Protein AF-A0AAJ7DYR7-F1 (afdb_monomer_lite)

Sequence (195 aa):
METETNIVNQFIRPIRLTYKNPCFTQIEAEASNQINVWHKFILFNIDKEDKNIVLDNLIETCAPIFFIPVMFKMESENKATFLTICRSNTIQKLVNQKLQIKISTGKLIYYDIVLSFIACKDIELNPQQIITNVIRLCFGREPISKKSLNLENFTHNKLLGSIYCPIHISSVFDAILRFSRSVVTPNYIRDVKLP

Foldseek 3Di:
DDPDPPPPPPPQDWDKAFLVDLDCDPVNQVLQADPQFKKKKKKFQCAPNDPCQVVLQLCLLQPLDGWKWFDWDDPDNGMIMTITRDHSSSSVSCSVVSQWGQTPVRDIMHMMMTGRPDGNVVPPDDQLVLLLVLQLVQQVVDPPVVSDRHCVCVQVDCSSPRIRQDCVRPSSVVVSVVSNCVNSDDPPPPPPDDD

Organism: NCBI:txid326594

Secondary structure (DSSP, 8-state):
--------------EEEBTTB----HHHHHHHT-TTEEEEEEEES-TT--HHHHHHHHHHHHTTS----EEEEEEETTEEEEEE---HHHHHHHHHTTTEEE-TTS-EEEEEEEEEEEEGGGS---HHHHHHHHHHHHHHTS-TTT-----TTGGG-GGGTTB---TTSHHHHHHHHHHHHHHHS--TTTS----

Radius of gyration: 19.49 Å; chains: 1; bounding box: 40×56×58 Å

pLDDT: mean 88.72, std 16.61, range [32.59, 98.75]

Structure (mmCIF, N/CA/C/O backbone):
data_AF-A0AAJ7DYR7-F1
#
_entry.id   AF-A0AAJ7DYR7-F1
#
loop_
_atom_site.group_PDB
_atom_site.id
_atom_site.type_symbol
_atom_site.label_atom_id
_atom_site.label_alt_id
_atom_site.label_comp_id
_atom_site.label_asym_id
_atom_site.label_entity_id
_atom_site.label_seq_id
_atom_site.pdbx_PDB_ins_code
_atom_site.Cartn_x
_atom_site.Cartn_y
_atom_site.Cartn_z
_atom_site.occupancy
_atom_site.B_iso_or_equiv
_atom_site.auth_seq_id
_atom_site.auth_comp_id
_atom_site.auth_asym_id
_atom_site.auth_atom_id
_atom_site.pdbx_PDB_model_num
ATOM 1 N N . MET A 1 1 ? 18.765 38.921 -8.955 1.00 35.59 1 MET A N 1
ATOM 2 C CA . MET A 1 1 ? 17.379 38.864 -8.448 1.00 35.59 1 MET A CA 1
ATOM 3 C C . MET A 1 1 ? 17.067 37.392 -8.239 1.00 35.59 1 MET A C 1
ATOM 5 O O . MET A 1 1 ? 16.484 36.746 -9.097 1.00 35.59 1 MET A O 1
ATOM 9 N N . GLU A 1 2 ? 17.634 36.838 -7.171 1.00 34.12 2 GLU A N 1
ATOM 10 C CA . GLU A 1 2 ? 17.480 35.436 -6.793 1.00 34.12 2 GLU A CA 1
ATOM 11 C C . GLU A 1 2 ? 16.197 35.341 -5.976 1.00 34.12 2 GLU A C 1
ATOM 13 O O . GLU A 1 2 ? 16.091 35.918 -4.898 1.00 34.12 2 GLU A O 1
ATOM 18 N N . THR A 1 3 ? 15.177 34.700 -6.536 1.00 36.94 3 THR A N 1
ATOM 19 C CA . THR A 1 3 ? 13.965 34.371 -5.793 1.00 36.94 3 THR A CA 1
ATOM 20 C C . THR A 1 3 ? 14.312 33.304 -4.768 1.00 36.94 3 THR A C 1
ATOM 22 O O . THR A 1 3 ? 14.519 32.140 -5.113 1.00 36.94 3 THR A O 1
ATOM 25 N N . GLU A 1 4 ? 14.393 33.741 -3.516 1.00 39.03 4 GLU A N 1
ATOM 26 C CA . GLU A 1 4 ? 14.456 32.921 -2.316 1.00 39.03 4 GLU A CA 1
ATOM 27 C C . GLU A 1 4 ? 13.398 31.818 -2.379 1.00 39.03 4 GLU A C 1
ATOM 29 O O . GLU A 1 4 ? 12.188 32.056 -2.316 1.00 39.03 4 GLU A O 1
ATOM 34 N N . THR A 1 5 ? 13.866 30.578 -2.490 1.00 39.97 5 THR A N 1
ATOM 35 C CA . THR A 1 5 ? 13.029 29.405 -2.258 1.00 39.97 5 THR A CA 1
ATOM 36 C C . THR A 1 5 ? 12.778 29.350 -0.754 1.00 39.97 5 THR A C 1
ATOM 38 O O . THR A 1 5 ? 13.538 28.736 -0.009 1.00 39.97 5 THR A O 1
ATOM 41 N N . ASN A 1 6 ? 11.735 30.040 -0.293 1.00 37.56 6 ASN A N 1
ATOM 42 C CA . ASN A 1 6 ? 11.184 29.874 1.048 1.00 37.56 6 ASN A CA 1
ATOM 43 C C . ASN A 1 6 ? 10.644 28.441 1.169 1.00 37.56 6 ASN A C 1
ATOM 45 O O . ASN A 1 6 ? 9.451 28.180 1.006 1.00 37.56 6 ASN A O 1
ATOM 49 N N . ILE A 1 7 ? 11.537 27.486 1.435 1.00 45.22 7 ILE A N 1
ATOM 50 C CA . ILE A 1 7 ? 11.169 26.163 1.923 1.00 45.22 7 ILE A CA 1
ATOM 51 C C . ILE A 1 7 ? 10.748 26.386 3.370 1.00 45.22 7 ILE A C 1
ATOM 53 O O . ILE A 1 7 ? 11.528 26.234 4.309 1.00 45.22 7 ILE A O 1
ATOM 57 N N . VAL A 1 8 ? 9.496 26.802 3.549 1.00 42.22 8 VAL A N 1
ATOM 58 C CA . VAL A 1 8 ? 8.827 26.664 4.834 1.00 42.22 8 VAL A CA 1
ATOM 59 C C . VAL A 1 8 ? 8.949 25.184 5.172 1.00 42.22 8 VAL A C 1
ATOM 61 O O . VAL A 1 8 ? 8.398 24.339 4.466 1.00 42.22 8 VAL A O 1
ATOM 64 N N . ASN A 1 9 ? 9.725 24.859 6.208 1.00 45.84 9 ASN A N 1
ATOM 65 C CA . ASN A 1 9 ? 9.688 23.551 6.847 1.00 45.84 9 ASN A CA 1
ATOM 66 C C . ASN A 1 9 ? 8.248 23.356 7.322 1.00 45.84 9 ASN A C 1
ATOM 68 O O . ASN A 1 9 ? 7.879 23.775 8.418 1.00 45.84 9 ASN A O 1
ATOM 72 N N . GLN A 1 10 ? 7.400 22.815 6.451 1.00 58.50 10 GLN A N 1
ATOM 73 C CA . GLN A 1 10 ? 6.009 22.579 6.761 1.00 58.50 10 GLN A CA 1
ATOM 74 C C . GLN A 1 10 ? 6.012 21.488 7.823 1.00 58.50 10 GLN A C 1
ATOM 76 O O . GLN A 1 10 ? 6.319 20.328 7.548 1.00 58.50 10 GLN A O 1
ATOM 81 N N . PHE A 1 11 ? 5.785 21.898 9.071 1.00 69.38 11 PHE A N 1
ATOM 82 C CA . PHE A 1 11 ? 5.718 20.982 10.194 1.00 69.38 11 PHE A CA 1
ATOM 83 C C . PHE A 1 11 ? 4.656 19.938 9.880 1.00 69.38 11 PHE A C 1
ATOM 85 O O . PHE A 1 11 ? 3.478 20.260 9.711 1.00 69.38 11 PHE A O 1
ATOM 92 N N . ILE A 1 12 ? 5.093 18.687 9.782 1.00 83.75 12 ILE A N 1
ATOM 93 C CA . ILE A 1 12 ? 4.201 17.555 9.617 1.00 83.75 12 ILE A CA 1
ATOM 94 C C . ILE A 1 12 ? 3.284 17.517 10.840 1.00 83.75 12 ILE A C 1
ATOM 96 O O . ILE A 1 12 ? 3.752 17.505 11.978 1.00 83.75 12 ILE A O 1
ATOM 100 N N . ARG A 1 13 ? 1.972 17.519 10.600 1.00 90.31 13 ARG A N 1
ATOM 101 C CA . ARG A 1 13 ? 0.944 17.365 11.633 1.00 90.31 13 ARG A CA 1
ATOM 102 C C . ARG A 1 13 ? 0.218 16.046 11.388 1.00 90.31 13 ARG A C 1
ATOM 104 O O . ARG A 1 13 ? -0.701 16.020 10.568 1.00 90.31 13 ARG A O 1
ATOM 111 N N . PRO A 1 14 ? 0.651 14.948 12.032 1.00 95.19 14 PRO A N 1
ATOM 112 C CA . PRO A 1 14 ? 0.028 13.655 11.821 1.00 95.19 14 PRO A CA 1
ATOM 113 C C . PRO A 1 14 ? -1.427 13.661 12.291 1.00 95.19 14 PRO A C 1
ATOM 115 O O . PRO A 1 14 ? -1.727 14.139 13.386 1.00 95.19 14 PRO A O 1
ATOM 118 N N . ILE A 1 15 ? -2.322 13.097 11.484 1.00 96.75 15 ILE A N 1
ATOM 119 C CA . ILE A 1 15 ? -3.753 12.972 11.798 1.00 96.75 15 ILE A CA 1
ATOM 120 C C . ILE A 1 15 ? -4.139 11.504 11.704 1.00 96.75 15 ILE A C 1
ATOM 122 O O . ILE A 1 15 ? -3.793 10.827 10.738 1.00 96.75 15 ILE A O 1
ATOM 126 N N . ARG A 1 16 ? -4.842 10.989 12.715 1.00 97.56 16 ARG A N 1
ATOM 127 C CA . ARG A 1 16 ? -5.230 9.579 12.771 1.00 97.56 16 ARG A CA 1
ATOM 128 C C . ARG A 1 16 ? -6.691 9.398 12.383 1.00 97.56 16 ARG A C 1
ATOM 130 O O . ARG A 1 16 ? -7.583 9.787 13.128 1.00 97.56 16 ARG A O 1
ATOM 137 N N . LEU A 1 17 ? -6.906 8.710 11.272 1.00 97.50 17 LEU A N 1
ATOM 138 C CA . LEU A 1 17 ? -8.171 8.083 10.910 1.00 97.50 17 LEU A CA 1
ATOM 139 C C . LEU A 1 17 ? -8.324 6.766 11.665 1.00 97.50 17 LEU A C 1
ATOM 141 O O . LEU A 1 17 ? -7.376 5.978 11.715 1.00 97.50 17 LEU A O 1
ATOM 145 N N . THR A 1 18 ? -9.512 6.511 12.217 1.00 97.69 18 THR A N 1
ATOM 146 C CA . THR A 1 18 ? -9.784 5.271 12.948 1.00 97.69 18 THR A CA 1
ATOM 147 C C . THR A 1 18 ? -10.979 4.496 12.421 1.00 97.69 18 THR A C 1
ATOM 149 O O . THR A 1 18 ? -12.015 5.083 12.111 1.00 97.69 18 THR A O 1
ATOM 152 N N . TYR A 1 19 ? -10.862 3.165 12.384 1.00 97.62 19 TYR A N 1
ATOM 153 C CA . TYR A 1 19 ? -11.957 2.282 11.967 1.00 97.62 19 TYR A CA 1
ATOM 154 C C . TYR A 1 19 ? -13.192 2.374 12.875 1.00 97.62 19 TYR A C 1
ATOM 156 O O . TYR A 1 19 ? -14.297 2.055 12.446 1.00 97.62 19 TYR A O 1
ATOM 164 N N . LYS A 1 20 ? -13.027 2.810 14.132 1.00 96.62 20 LYS A N 1
ATOM 165 C CA . LYS A 1 20 ? -14.143 2.945 15.084 1.00 96.62 20 LYS A CA 1
ATOM 166 C C . LYS A 1 20 ? -15.104 4.069 14.706 1.00 96.62 20 LYS A C 1
ATOM 168 O O . LYS A 1 20 ? -16.289 3.981 15.006 1.00 96.62 20 LYS A O 1
ATOM 173 N N . ASN A 1 21 ? -14.584 5.120 14.079 1.00 94.62 21 ASN A N 1
ATOM 174 C CA . ASN A 1 21 ? -15.363 6.245 13.582 1.00 94.62 21 ASN A CA 1
ATOM 175 C C . ASN A 1 21 ? -14.740 6.753 12.271 1.00 94.62 21 ASN A C 1
ATOM 177 O O . ASN A 1 21 ? -14.003 7.744 12.291 1.00 94.62 21 ASN A O 1
ATOM 181 N N . PRO A 1 22 ? -14.970 6.053 11.144 1.00 93.19 22 PRO A N 1
ATOM 182 C CA . PRO A 1 22 ? -14.403 6.430 9.858 1.00 93.19 22 PRO A CA 1
ATOM 183 C C . PRO A 1 22 ? -15.041 7.740 9.381 1.00 93.19 22 PRO A C 1
ATOM 185 O O . PRO A 1 22 ? -16.144 7.749 8.843 1.00 93.19 22 PRO A O 1
ATOM 188 N N . CYS A 1 23 ? -14.347 8.853 9.597 1.00 93.06 23 CYS A N 1
ATOM 189 C CA . CYS A 1 23 ? -14.765 10.179 9.159 1.00 93.06 23 CYS A CA 1
ATOM 190 C C . CYS A 1 23 ? -13.643 10.802 8.332 1.00 93.06 23 CYS A C 1
ATOM 192 O O . CYS A 1 23 ? -12.487 10.755 8.740 1.00 93.06 23 CYS A O 1
ATOM 194 N N . PHE A 1 24 ? -13.976 11.360 7.171 1.00 96.06 24 PHE A N 1
ATOM 195 C CA . PHE A 1 24 ? -13.010 12.009 6.291 1.00 96.06 24 PHE A CA 1
ATOM 196 C C . PHE A 1 24 ? -13.509 13.406 5.954 1.00 96.06 24 PHE A C 1
ATOM 198 O O . PHE A 1 24 ? -14.348 13.587 5.070 1.00 96.06 24 PHE A O 1
ATOM 205 N N . THR A 1 25 ? -13.041 14.379 6.728 1.00 96.19 25 THR A N 1
ATOM 206 C CA . THR A 1 25 ? -13.372 15.791 6.553 1.00 96.19 25 THR A CA 1
ATOM 207 C C . THR A 1 25 ? -12.285 16.491 5.739 1.00 96.19 25 THR A C 1
ATOM 209 O O . THR A 1 25 ? -11.320 15.877 5.276 1.00 96.19 25 THR A O 1
ATOM 212 N N . GLN A 1 26 ? -12.416 17.808 5.591 1.00 96.12 26 GLN A N 1
ATOM 213 C CA . GLN A 1 26 ? -11.403 18.645 4.956 1.00 96.12 26 GLN A CA 1
ATOM 214 C C . GLN A 1 26 ? -10.022 18.515 5.630 1.00 96.12 26 GLN A C 1
ATOM 216 O O . GLN A 1 26 ? -9.008 18.506 4.938 1.00 96.12 26 GLN A O 1
ATOM 221 N N . ILE A 1 27 ? -9.972 18.339 6.956 1.00 95.19 27 ILE A N 1
ATOM 222 C CA . ILE A 1 27 ? -8.715 18.219 7.713 1.00 95.19 27 ILE A CA 1
ATOM 223 C C . ILE A 1 27 ? -7.956 16.943 7.310 1.00 95.19 27 ILE A C 1
ATOM 225 O O . ILE A 1 27 ? -6.756 16.977 7.026 1.00 95.19 27 ILE A O 1
ATOM 229 N N . GLU A 1 28 ? -8.651 15.808 7.226 1.00 96.06 28 GLU A N 1
ATOM 230 C CA . GLU A 1 28 ? -8.055 14.546 6.781 1.00 96.06 28 GLU A CA 1
ATOM 231 C C . GLU A 1 28 ? -7.715 14.573 5.282 1.00 96.06 28 GLU A C 1
ATOM 233 O O . GLU A 1 28 ? -6.695 14.013 4.860 1.00 96.06 28 GLU A O 1
ATOM 238 N N . ALA A 1 29 ? -8.519 15.260 4.467 1.00 96.19 29 ALA A N 1
ATOM 239 C CA . ALA A 1 29 ? -8.228 15.465 3.050 1.00 96.19 29 ALA A CA 1
ATOM 240 C C . ALA A 1 29 ? -6.930 16.266 2.841 1.00 96.19 29 ALA A C 1
ATOM 242 O O . ALA A 1 29 ? -6.092 15.885 2.022 1.00 96.19 29 ALA A O 1
ATOM 243 N N . GLU A 1 30 ? -6.711 17.327 3.616 1.00 95.75 30 GLU A N 1
ATOM 244 C CA . GLU A 1 30 ? -5.480 18.124 3.575 1.00 95.75 30 GLU A CA 1
ATOM 245 C C . GLU A 1 30 ? -4.261 17.328 4.044 1.00 95.75 30 GLU A C 1
ATOM 247 O O . GLU A 1 30 ? -3.207 17.373 3.401 1.00 95.75 30 GLU A O 1
ATOM 252 N N . ALA A 1 31 ? -4.404 16.546 5.117 1.00 95.81 31 ALA A N 1
ATOM 253 C CA . ALA A 1 31 ? -3.335 15.682 5.609 1.00 95.81 31 ALA A CA 1
ATOM 254 C C . ALA A 1 31 ? -2.970 14.584 4.598 1.00 95.81 31 ALA A C 1
ATOM 256 O O . ALA A 1 31 ? -1.799 14.370 4.304 1.00 95.81 31 ALA A O 1
ATOM 257 N N . SER A 1 32 ? -3.958 13.916 4.004 1.00 96.12 32 SER A N 1
ATOM 258 C CA . SER A 1 32 ? -3.722 12.867 2.999 1.00 96.12 32 SER A CA 1
ATOM 259 C C . SER A 1 32 ? -3.168 13.385 1.665 1.00 96.12 32 SER A C 1
ATOM 261 O O . SER A 1 32 ? -2.663 12.602 0.865 1.00 96.12 32 SER A O 1
ATOM 263 N N . ASN A 1 33 ? -3.255 14.689 1.391 1.00 95.75 33 ASN A N 1
ATOM 264 C CA . ASN A 1 33 ? -2.712 15.290 0.172 1.00 95.75 33 ASN A CA 1
ATOM 265 C C . ASN A 1 33 ? -1.305 15.869 0.332 1.00 95.75 33 ASN A C 1
ATOM 267 O O . ASN A 1 33 ? -0.726 16.280 -0.681 1.00 95.75 33 ASN A O 1
ATOM 271 N N . GLN A 1 34 ? -0.749 15.867 1.549 1.00 94.31 34 GLN A N 1
ATOM 272 C CA . GLN A 1 34 ? 0.633 16.271 1.789 1.00 94.31 34 GLN A CA 1
ATOM 273 C C . GLN A 1 34 ? 1.582 15.500 0.863 1.00 94.31 34 GLN A C 1
ATOM 275 O O . GLN A 1 34 ? 1.459 14.292 0.654 1.00 94.31 34 GLN A O 1
ATOM 280 N N . ILE A 1 35 ? 2.517 16.226 0.256 1.00 92.31 35 ILE A N 1
ATOM 281 C CA . ILE A 1 35 ? 3.493 15.652 -0.670 1.00 92.31 35 ILE A CA 1
ATOM 282 C C . ILE A 1 35 ? 4.695 15.125 0.103 1.00 92.31 35 ILE A C 1
ATOM 284 O O . ILE A 1 35 ? 5.046 15.665 1.147 1.00 92.31 35 ILE A O 1
ATOM 288 N N . ASN A 1 36 ? 5.371 14.110 -0.438 1.00 92.62 36 ASN A N 1
ATOM 289 C CA . ASN A 1 36 ? 6.614 13.583 0.131 1.00 92.62 36 ASN A CA 1
ATOM 290 C C . ASN A 1 36 ? 6.483 13.178 1.609 1.00 92.62 36 ASN A C 1
ATOM 292 O O . ASN A 1 36 ? 7.416 13.359 2.392 1.00 92.62 36 ASN A O 1
ATOM 296 N N . VAL A 1 37 ? 5.343 12.601 1.988 1.00 95.94 37 VAL A N 1
ATOM 297 C CA . VAL A 1 37 ? 5.120 12.013 3.311 1.00 95.94 37 VAL A CA 1
ATOM 298 C C . VAL A 1 37 ? 4.688 10.561 3.185 1.00 95.94 37 VAL A C 1
ATOM 300 O O . VAL A 1 37 ? 4.017 10.166 2.231 1.00 95.94 37 VAL A O 1
ATOM 303 N N . TRP A 1 38 ? 5.047 9.779 4.190 1.00 97.75 38 TRP A N 1
ATOM 304 C CA . TRP A 1 38 ? 4.520 8.444 4.397 1.00 97.75 38 TRP A CA 1
ATOM 305 C C . TRP A 1 38 ? 3.246 8.514 5.231 1.00 97.75 38 TRP A C 1
ATOM 307 O O . TRP A 1 38 ? 3.144 9.274 6.199 1.00 97.75 38 TRP A O 1
ATOM 317 N N . HIS A 1 39 ? 2.279 7.674 4.893 1.00 98.25 39 HIS A N 1
ATOM 318 C CA . HIS A 1 39 ? 1.149 7.359 5.755 1.00 98.25 39 HIS A CA 1
ATOM 319 C C . HIS A 1 39 ? 1.409 6.020 6.429 1.00 98.25 39 HIS A C 1
ATOM 321 O O . HIS A 1 39 ? 1.877 5.076 5.787 1.00 98.25 39 HIS A O 1
ATOM 327 N N . LYS A 1 40 ? 1.111 5.937 7.726 1.00 98.69 40 LYS A N 1
ATOM 328 C CA . LYS A 1 40 ? 1.272 4.706 8.497 1.00 98.69 40 LYS A CA 1
ATOM 329 C C . LYS A 1 40 ? -0.066 4.021 8.668 1.00 98.69 40 LYS A C 1
ATOM 331 O O . LYS A 1 40 ? -0.988 4.591 9.241 1.00 98.69 40 LYS A O 1
ATOM 336 N N . PHE A 1 41 ? -0.139 2.778 8.232 1.00 98.75 41 PHE A N 1
ATOM 337 C CA . PHE A 1 41 ? -1.292 1.922 8.441 1.00 98.75 41 PHE A CA 1
ATOM 338 C C . PHE A 1 41 ? -1.047 1.059 9.672 1.00 98.75 41 PHE A C 1
ATOM 340 O O . PHE A 1 41 ? 0.055 0.542 9.870 1.00 98.75 41 PHE A O 1
ATOM 347 N N . ILE A 1 42 ? -2.066 0.933 10.515 1.00 98.75 42 ILE A N 1
ATOM 348 C CA . ILE A 1 42 ? -2.036 0.122 11.731 1.00 98.75 42 ILE A CA 1
ATOM 349 C C . ILE A 1 42 ? -3.153 -0.901 11.606 1.00 98.75 42 ILE A C 1
ATOM 351 O O . ILE A 1 42 ? -4.322 -0.543 11.703 1.00 98.75 42 ILE A O 1
ATOM 355 N N . LEU A 1 43 ? -2.782 -2.153 11.374 1.00 98.50 43 LEU A N 1
ATOM 356 C CA . LEU A 1 43 ? -3.703 -3.268 11.199 1.00 98.50 43 LEU A CA 1
ATOM 357 C C . LEU A 1 43 ? -4.026 -3.902 12.552 1.00 98.50 43 LEU A C 1
ATOM 359 O O . LEU A 1 43 ? -3.135 -4.056 13.390 1.00 98.50 43 LEU A O 1
ATOM 363 N N . PHE A 1 44 ? -5.278 -4.306 12.734 1.00 98.12 44 PHE A N 1
ATOM 364 C CA . PHE A 1 44 ? -5.788 -4.988 13.921 1.00 98.12 44 PHE A CA 1
ATOM 365 C C . PHE A 1 44 ? -6.510 -6.277 13.530 1.00 98.12 44 PHE A C 1
ATOM 367 O O . PHE A 1 44 ? -7.057 -6.369 12.431 1.00 98.12 44 PHE A O 1
ATOM 374 N N . ASN A 1 45 ? -6.581 -7.228 14.465 1.00 95.88 45 ASN A N 1
ATOM 375 C CA . ASN A 1 45 ? -7.232 -8.529 14.264 1.00 95.88 45 ASN A CA 1
ATOM 376 C C . ASN A 1 45 ? -6.569 -9.355 13.146 1.00 95.88 45 ASN A C 1
ATOM 378 O O . ASN A 1 45 ? -7.240 -9.928 12.295 1.00 95.88 45 ASN A O 1
ATOM 382 N N . ILE A 1 46 ? -5.236 -9.363 13.121 1.00 94.75 46 ILE A N 1
ATOM 383 C CA . ILE A 1 46 ? -4.431 -10.079 12.116 1.00 94.75 46 ILE A CA 1
ATOM 384 C C . ILE A 1 46 ? -3.768 -11.350 12.665 1.00 94.75 46 ILE A C 1
ATOM 386 O O . ILE A 1 46 ? -2.840 -11.883 12.062 1.00 94.75 46 ILE A O 1
ATOM 390 N N . ASP A 1 47 ? -4.192 -11.801 13.843 1.00 90.94 47 ASP A N 1
ATOM 391 C CA . ASP A 1 47 ? -3.663 -12.993 14.496 1.00 90.94 47 ASP A CA 1
ATOM 392 C C . ASP A 1 47 ? -3.699 -14.195 13.551 1.00 90.94 47 ASP A C 1
ATOM 394 O O . ASP A 1 47 ? -4.744 -14.526 12.996 1.00 90.94 47 ASP A O 1
ATOM 398 N N . LYS A 1 48 ? -2.528 -14.822 13.375 1.00 86.31 48 LYS A N 1
ATOM 399 C CA . LYS A 1 48 ? -2.301 -16.008 12.530 1.00 86.31 48 LYS A CA 1
ATOM 400 C C . LYS A 1 48 ? -2.611 -15.819 11.039 1.00 86.31 48 LYS A C 1
ATOM 402 O O . LYS A 1 48 ? -2.595 -16.803 10.305 1.00 86.31 48 LYS A O 1
ATOM 407 N N . GLU A 1 49 ? -2.853 -14.592 10.586 1.00 92.19 49 GLU A N 1
ATOM 408 C CA . GLU A 1 49 ? -3.126 -14.325 9.177 1.00 92.19 49 GLU A CA 1
ATOM 409 C C . GLU A 1 49 ? -1.837 -14.229 8.361 1.00 92.19 49 GLU A C 1
ATOM 411 O O . GLU A 1 49 ? -0.837 -13.647 8.792 1.00 92.19 49 GLU A O 1
ATOM 416 N N . ASP A 1 50 ? -1.873 -14.775 7.146 1.00 93.38 50 ASP A N 1
ATOM 417 C CA . ASP A 1 50 ? -0.770 -14.637 6.202 1.00 93.38 50 ASP A CA 1
ATOM 418 C C . ASP A 1 50 ? -0.681 -13.184 5.715 1.00 93.38 50 ASP A C 1
ATOM 420 O O . ASP A 1 50 ? -1.635 -12.629 5.161 1.00 93.38 50 ASP A O 1
ATOM 424 N N . LYS A 1 51 ? 0.495 -12.570 5.890 1.00 94.88 51 LYS A N 1
ATOM 425 C CA . LYS A 1 51 ? 0.793 -11.199 5.452 1.00 94.88 51 LYS A CA 1
ATOM 426 C C . LYS A 1 51 ? 0.353 -10.940 4.009 1.00 94.88 51 LYS A C 1
ATOM 428 O O . LYS A 1 51 ? -0.188 -9.872 3.731 1.00 94.88 51 LYS A O 1
ATOM 433 N N . ASN A 1 52 ? 0.621 -11.872 3.101 1.00 96.00 52 ASN A N 1
ATOM 434 C CA . ASN A 1 52 ? 0.331 -11.717 1.683 1.00 96.00 52 ASN A CA 1
ATOM 435 C C . ASN A 1 52 ? -1.177 -11.647 1.454 1.00 96.00 52 ASN A C 1
ATOM 437 O O . ASN A 1 52 ? -1.632 -10.726 0.794 1.00 96.00 52 ASN A O 1
ATOM 441 N N . ILE A 1 53 ? -1.962 -12.515 2.102 1.00 95.81 53 ILE A N 1
ATOM 442 C CA . ILE A 1 53 ? -3.431 -12.472 2.015 1.00 95.81 53 ILE A CA 1
ATOM 443 C C . ILE A 1 53 ? -3.954 -11.105 2.471 1.00 95.81 53 ILE A C 1
ATOM 445 O O . ILE A 1 53 ? -4.792 -10.501 1.799 1.00 95.81 53 ILE A O 1
ATOM 449 N N . VAL A 1 54 ? -3.451 -10.596 3.597 1.00 96.69 54 VAL A N 1
ATOM 450 C CA . VAL A 1 54 ? -3.885 -9.306 4.152 1.00 96.69 54 VAL A CA 1
ATOM 451 C C . VAL A 1 54 ? -3.526 -8.144 3.225 1.00 96.69 54 VAL A C 1
ATOM 453 O O . VAL A 1 54 ? -4.375 -7.298 2.935 1.00 96.69 54 VAL A O 1
ATOM 456 N N . LEU A 1 55 ? -2.275 -8.086 2.766 1.00 97.56 55 LEU A N 1
ATOM 457 C CA . LEU A 1 55 ? -1.803 -6.999 1.912 1.00 97.56 55 LEU A CA 1
ATOM 458 C C . LEU A 1 55 ? -2.418 -7.057 0.513 1.00 97.56 55 LEU A C 1
ATOM 460 O O . LEU A 1 55 ? -2.747 -6.002 -0.025 1.00 97.56 55 LEU A O 1
ATOM 464 N N . ASP A 1 56 ? -2.636 -8.250 -0.036 1.00 97.12 56 ASP A N 1
ATOM 465 C CA . ASP A 1 56 ? -3.279 -8.428 -1.334 1.00 97.12 56 ASP A CA 1
ATOM 466 C C . ASP A 1 56 ? -4.695 -7.856 -1.327 1.00 97.12 56 ASP A C 1
ATOM 468 O O . ASP A 1 56 ? -5.013 -6.980 -2.132 1.00 97.12 56 ASP A O 1
ATOM 472 N N . ASN A 1 57 ? -5.508 -8.253 -0.341 1.00 96.56 57 ASN A N 1
ATOM 473 C CA . ASN A 1 57 ? -6.872 -7.743 -0.185 1.00 96.56 57 ASN A CA 1
ATOM 474 C C . ASN A 1 57 ? -6.894 -6.213 -0.030 1.00 96.56 57 ASN A C 1
ATOM 476 O O . ASN A 1 57 ? -7.781 -5.541 -0.555 1.00 96.56 57 ASN A O 1
ATOM 480 N N . LEU A 1 58 ? -5.909 -5.635 0.663 1.00 96.94 58 LEU A N 1
ATOM 481 C CA . LEU A 1 58 ? -5.825 -4.186 0.819 1.00 96.94 58 LEU A CA 1
ATOM 482 C C . LEU A 1 58 ? -5.460 -3.473 -0.494 1.00 96.94 58 LEU A C 1
ATOM 484 O O . LEU A 1 58 ? -6.038 -2.429 -0.804 1.00 96.94 58 LEU A O 1
ATOM 488 N N . ILE A 1 59 ? -4.525 -4.024 -1.274 1.00 97.12 59 ILE A N 1
ATOM 489 C CA . ILE A 1 59 ? -4.151 -3.479 -2.588 1.00 97.12 59 ILE A CA 1
ATOM 490 C C . ILE A 1 59 ? -5.337 -3.574 -3.555 1.00 97.12 59 ILE A C 1
ATOM 492 O O . ILE A 1 59 ? -5.633 -2.604 -4.259 1.00 97.12 59 ILE A O 1
ATOM 496 N N . GLU A 1 60 ? -6.044 -4.703 -3.574 1.00 95.81 60 GLU A N 1
ATOM 497 C CA . GLU A 1 60 ? -7.235 -4.902 -4.407 1.00 95.81 60 GLU A CA 1
ATOM 498 C C . GLU A 1 60 ? -8.355 -3.928 -4.038 1.00 95.81 60 GLU A C 1
ATOM 500 O O . GLU A 1 60 ? -8.958 -3.303 -4.916 1.00 95.81 60 GLU A O 1
ATOM 505 N N . THR A 1 61 ? -8.562 -3.687 -2.743 1.00 95.25 61 THR A N 1
ATOM 506 C CA . THR A 1 61 ? -9.467 -2.643 -2.256 1.00 95.25 61 THR A CA 1
ATOM 507 C C . THR A 1 61 ? -9.119 -1.261 -2.819 1.00 95.25 61 THR A C 1
ATOM 509 O O . THR A 1 61 ? -10.022 -0.470 -3.102 1.00 95.25 61 THR A O 1
ATOM 512 N N . CYS A 1 62 ? -7.842 -0.955 -3.049 1.00 95.50 62 CYS A N 1
ATOM 513 C CA . CYS A 1 62 ? -7.404 0.319 -3.624 1.00 95.50 62 CYS A CA 1
ATOM 514 C C . CYS A 1 62 ? -7.547 0.395 -5.158 1.00 95.50 62 CYS A C 1
ATOM 516 O O . CYS A 1 62 ? -7.542 1.500 -5.705 1.00 95.50 62 CYS A O 1
ATOM 518 N N . ALA A 1 63 ? -7.744 -0.724 -5.864 1.00 92.06 63 ALA A N 1
ATOM 519 C CA . ALA A 1 63 ? -7.783 -0.761 -7.330 1.00 92.06 63 ALA A CA 1
ATOM 520 C C . ALA A 1 63 ? -8.846 0.191 -7.933 1.00 92.06 63 ALA A C 1
ATOM 522 O O . ALA A 1 63 ? -9.936 0.329 -7.384 1.00 92.06 63 ALA A O 1
ATOM 523 N N . PRO A 1 64 ? -8.585 0.876 -9.057 1.00 91.50 64 PRO A N 1
ATOM 524 C CA . PRO A 1 64 ? -7.417 0.749 -9.927 1.00 91.50 64 PRO A CA 1
ATOM 525 C C . PRO A 1 64 ? -6.205 1.579 -9.466 1.00 91.50 64 PRO A C 1
ATOM 527 O O . PRO A 1 64 ? -5.225 1.684 -10.200 1.00 91.50 64 PRO A O 1
ATOM 530 N N . ILE A 1 65 ? -6.249 2.200 -8.282 1.00 92.25 65 ILE A N 1
ATOM 531 C CA . ILE A 1 65 ? -5.157 3.048 -7.799 1.00 92.25 65 ILE A CA 1
ATOM 532 C C . ILE A 1 65 ? -3.972 2.166 -7.402 1.00 92.25 65 ILE A C 1
ATOM 534 O O . ILE A 1 65 ? -4.123 1.177 -6.685 1.00 92.25 65 ILE A O 1
ATOM 538 N N . PHE A 1 66 ? -2.780 2.542 -7.864 1.00 91.00 66 PHE A N 1
ATOM 539 C CA . PHE A 1 66 ? -1.544 1.883 -7.469 1.00 91.00 66 PHE A CA 1
ATOM 540 C C . PHE A 1 66 ? -1.259 2.140 -5.986 1.00 91.00 66 PHE A C 1
ATOM 542 O O . PHE A 1 66 ? -1.117 3.286 -5.560 1.00 91.00 66 PHE A O 1
ATOM 549 N N . PHE A 1 67 ? -1.172 1.064 -5.210 1.00 96.00 67 PHE A N 1
ATOM 550 C CA . PHE A 1 67 ? -0.945 1.090 -3.772 1.00 96.00 67 PHE A CA 1
ATOM 551 C C . PHE A 1 67 ? 0.143 0.076 -3.433 1.00 96.00 67 PHE A C 1
ATOM 553 O O . PHE A 1 67 ? -0.001 -1.101 -3.752 1.00 96.00 67 PHE A O 1
ATOM 560 N N . ILE A 1 68 ? 1.233 0.527 -2.809 1.00 96.62 68 ILE A N 1
ATOM 561 C CA . ILE A 1 68 ? 2.380 -0.327 -2.483 1.00 96.62 68 ILE A CA 1
ATOM 562 C C . ILE A 1 68 ? 2.721 -0.207 -1.000 1.00 96.62 68 ILE A C 1
ATOM 564 O O . ILE A 1 68 ? 3.266 0.814 -0.574 1.00 96.62 68 ILE A O 1
ATOM 568 N N . PRO A 1 69 ? 2.434 -1.252 -0.211 1.00 98.19 69 PRO A N 1
ATOM 569 C CA . PRO A 1 69 ? 2.919 -1.362 1.152 1.00 98.19 69 PRO A CA 1
ATOM 570 C C . PRO A 1 69 ? 4.442 -1.502 1.191 1.00 98.19 69 PRO A C 1
ATOM 572 O O . PRO A 1 69 ? 5.040 -2.247 0.410 1.00 98.19 69 PRO A O 1
ATOM 575 N N . VAL A 1 70 ? 5.069 -0.844 2.159 1.00 98.50 70 VAL A N 1
ATOM 576 C CA . VAL A 1 70 ? 6.485 -1.023 2.487 1.00 98.50 70 VAL A CA 1
ATOM 577 C C . VAL A 1 70 ? 6.670 -1.182 3.989 1.00 98.50 70 VAL A C 1
ATOM 579 O O . VAL A 1 70 ? 5.827 -0.749 4.777 1.00 98.50 70 VAL A O 1
ATOM 582 N N . MET A 1 71 ? 7.796 -1.770 4.397 1.00 97.88 71 MET A N 1
ATOM 583 C CA . MET A 1 71 ? 8.175 -1.892 5.814 1.00 97.88 71 MET A CA 1
ATOM 584 C C . MET A 1 71 ? 7.087 -2.549 6.678 1.00 97.88 71 MET A C 1
ATOM 586 O O . MET A 1 71 ? 6.830 -2.120 7.801 1.00 97.88 71 MET A O 1
ATOM 590 N N . PHE A 1 72 ? 6.436 -3.592 6.152 1.00 98.25 72 PHE A N 1
ATOM 591 C CA . PHE A 1 72 ? 5.479 -4.367 6.936 1.00 98.25 72 PHE A CA 1
ATOM 592 C C . PHE A 1 72 ? 6.165 -4.998 8.149 1.00 98.25 72 PHE A C 1
ATOM 594 O O . PHE A 1 72 ? 7.187 -5.675 8.010 1.00 98.25 72 PHE A O 1
ATOM 601 N N . LYS A 1 73 ? 5.570 -4.818 9.327 1.00 97.44 73 LYS A N 1
ATOM 602 C CA . LYS A 1 73 ? 6.097 -5.318 10.592 1.00 97.44 73 LYS A CA 1
ATOM 603 C C . LYS A 1 73 ? 4.965 -5.745 11.521 1.00 97.44 73 LYS A C 1
ATOM 605 O O . LYS A 1 73 ? 4.056 -4.963 11.792 1.00 97.44 73 LYS A O 1
ATOM 610 N N . MET A 1 74 ? 5.064 -6.954 12.069 1.00 97.19 74 MET A N 1
ATOM 611 C CA . MET A 1 74 ? 4.249 -7.374 13.212 1.00 97.19 74 MET A CA 1
ATOM 612 C C . MET A 1 74 ? 4.724 -6.628 14.467 1.00 97.19 74 MET A C 1
ATOM 614 O O . MET A 1 74 ? 5.905 -6.683 14.806 1.00 97.19 74 MET A O 1
ATOM 618 N N . GLU A 1 75 ? 3.823 -5.919 15.144 1.00 95.88 75 GLU A N 1
ATOM 619 C CA . GLU A 1 75 ? 4.113 -5.243 16.421 1.00 95.88 75 GLU A CA 1
ATOM 620 C C . GLU A 1 75 ? 3.691 -6.103 17.620 1.00 95.88 75 GLU A C 1
ATOM 622 O O . GLU A 1 75 ? 4.306 -6.036 18.680 1.00 95.88 75 GLU A O 1
ATOM 627 N N . SER A 1 76 ? 2.634 -6.900 17.454 1.00 95.19 76 SER A N 1
ATOM 628 C CA . SER A 1 76 ? 2.161 -7.927 18.390 1.00 95.19 76 SER A CA 1
ATOM 629 C C . SER A 1 76 ? 1.390 -8.995 17.613 1.00 95.19 76 SER A C 1
ATOM 631 O O . SER A 1 76 ? 1.140 -8.825 16.422 1.00 95.19 76 SER A O 1
ATOM 633 N N . GLU A 1 77 ? 0.974 -10.082 18.267 1.00 93.31 77 GLU A N 1
ATOM 634 C CA . GLU A 1 77 ? 0.270 -11.197 17.605 1.00 93.31 77 GLU A CA 1
ATOM 635 C C . GLU A 1 77 ? -0.938 -10.750 16.769 1.00 93.31 77 GLU A C 1
ATOM 637 O O . GLU A 1 77 ? -1.170 -11.273 15.688 1.00 93.31 77 GLU A O 1
ATOM 642 N N . ASN A 1 78 ? -1.678 -9.743 17.235 1.00 96.19 78 ASN A N 1
ATOM 643 C CA . ASN A 1 78 ? -2.906 -9.248 16.614 1.00 96.19 78 ASN A CA 1
ATOM 644 C C . ASN A 1 78 ? -2.768 -7.864 15.955 1.00 96.19 78 ASN A C 1
ATOM 646 O O . ASN A 1 78 ? -3.791 -7.252 15.624 1.00 96.19 78 ASN A O 1
ATOM 650 N N . LYS A 1 79 ? -1.541 -7.347 15.799 1.00 97.69 79 LYS A N 1
ATOM 651 C CA . LYS A 1 79 ? -1.293 -5.986 15.308 1.00 97.69 79 LYS A CA 1
ATOM 652 C C . LYS A 1 79 ? -0.057 -5.913 14.422 1.00 97.69 79 LYS A C 1
ATOM 654 O O . LYS A 1 79 ? 1.033 -6.308 14.832 1.00 97.69 79 LYS A O 1
ATOM 659 N N . ALA A 1 80 ? -0.197 -5.293 13.256 1.00 98.31 80 ALA A N 1
ATOM 660 C CA . ALA A 1 80 ? 0.929 -4.964 12.384 1.00 98.31 80 ALA A CA 1
ATOM 661 C C . ALA A 1 80 ? 0.882 -3.510 11.956 1.00 98.31 80 ALA A C 1
ATOM 663 O O . ALA A 1 80 ? -0.142 -2.832 12.065 1.00 98.31 80 ALA A O 1
ATOM 664 N N . THR A 1 81 ? 2.006 -3.035 11.442 1.00 98.69 81 THR A N 1
ATOM 665 C CA . THR A 1 81 ? 2.079 -1.750 10.770 1.00 98.69 81 THR A CA 1
ATOM 666 C C . THR A 1 81 ? 2.804 -1.872 9.444 1.00 98.69 81 THR A C 1
ATOM 668 O O . THR A 1 81 ? 3.589 -2.792 9.229 1.00 98.69 81 THR A O 1
ATOM 671 N N . PHE A 1 82 ? 2.508 -0.953 8.536 1.00 98.75 82 PHE A N 1
ATOM 672 C CA . PHE A 1 82 ? 3.276 -0.745 7.316 1.00 98.75 82 PHE A CA 1
ATOM 673 C C . PHE A 1 82 ? 3.154 0.723 6.899 1.00 98.75 82 PHE A C 1
ATOM 675 O O . PHE A 1 82 ? 2.314 1.467 7.423 1.00 98.75 82 PHE A O 1
ATOM 682 N N . LEU A 1 83 ? 3.997 1.141 5.962 1.00 98.69 83 LEU A N 1
ATOM 683 C CA . LEU A 1 83 ? 3.973 2.481 5.388 1.00 98.69 83 LEU A CA 1
ATOM 684 C C . LEU A 1 83 ? 3.568 2.431 3.918 1.00 98.69 83 LEU A C 1
ATOM 686 O O . LEU A 1 83 ? 3.786 1.441 3.224 1.00 98.69 83 LEU A O 1
ATOM 690 N N . THR A 1 84 ? 2.989 3.516 3.429 1.00 98.00 84 THR A N 1
ATOM 691 C CA . THR A 1 84 ? 2.715 3.705 2.002 1.00 98.00 84 THR A CA 1
ATOM 692 C C . THR A 1 84 ? 2.654 5.191 1.681 1.00 98.00 84 THR A C 1
ATOM 694 O O . THR A 1 84 ? 2.441 6.021 2.570 1.00 98.00 84 THR A O 1
ATOM 697 N N . ILE A 1 85 ? 2.826 5.523 0.407 1.00 96.56 85 ILE A N 1
ATOM 698 C CA . ILE A 1 85 ? 2.571 6.857 -0.131 1.00 96.56 85 ILE A CA 1
ATOM 699 C C . ILE A 1 85 ? 1.303 6.741 -0.969 1.00 96.56 85 ILE A C 1
ATOM 701 O O . ILE A 1 85 ? 1.259 5.998 -1.947 1.00 96.56 85 ILE A O 1
ATOM 705 N N . CYS A 1 86 ? 0.263 7.471 -0.586 1.00 96.12 86 CYS A N 1
ATOM 706 C CA . CYS A 1 86 ? -0.967 7.578 -1.362 1.00 96.12 86 CYS A CA 1
ATOM 707 C C . CYS A 1 86 ? -1.584 8.966 -1.154 1.00 96.12 86 CYS A C 1
ATOM 709 O O . CYS A 1 86 ? -0.999 9.803 -0.473 1.00 96.12 86 CYS A O 1
ATOM 711 N N . ARG A 1 87 ? -2.711 9.245 -1.814 1.00 95.44 87 ARG A N 1
ATOM 712 C CA . ARG A 1 87 ? -3.382 10.553 -1.769 1.00 95.44 87 ARG A CA 1
ATOM 713 C C . ARG A 1 87 ? -4.816 10.420 -1.274 1.00 95.44 87 ARG A C 1
ATOM 715 O O . ARG A 1 87 ? -5.331 9.309 -1.118 1.00 95.44 87 ARG A O 1
ATOM 722 N N . SER A 1 88 ? -5.469 11.563 -1.079 1.00 96.25 88 SER A N 1
ATOM 723 C CA . SER A 1 88 ? -6.858 11.667 -0.611 1.00 96.25 88 SER A CA 1
ATOM 724 C C . SER A 1 88 ? -7.839 10.740 -1.326 1.00 96.25 88 SER A C 1
ATOM 726 O O . SER A 1 88 ? -8.674 10.138 -0.667 1.00 96.25 88 SER A O 1
ATOM 728 N N . ASN A 1 89 ? -7.713 10.535 -2.639 1.00 95.69 89 ASN A N 1
ATOM 729 C CA . ASN A 1 89 ? -8.572 9.611 -3.388 1.00 95.69 89 ASN A CA 1
ATOM 730 C C . ASN A 1 89 ? -8.513 8.161 -2.865 1.00 95.69 89 ASN A C 1
ATOM 732 O O . ASN A 1 89 ? -9.538 7.488 -2.764 1.00 95.69 89 ASN A O 1
ATOM 736 N N . THR A 1 90 ? -7.322 7.688 -2.500 1.00 96.88 90 THR A N 1
ATOM 737 C CA . THR A 1 90 ? -7.094 6.343 -1.959 1.00 96.88 90 THR A CA 1
ATOM 738 C C . THR A 1 90 ? -7.641 6.259 -0.542 1.00 96.88 90 THR A C 1
ATOM 740 O O . THR A 1 90 ? -8.369 5.328 -0.207 1.00 96.88 90 THR A O 1
ATOM 743 N N . ILE A 1 91 ? -7.341 7.268 0.278 1.00 97.81 91 ILE A N 1
ATOM 744 C CA . ILE A 1 91 ? -7.794 7.327 1.668 1.00 97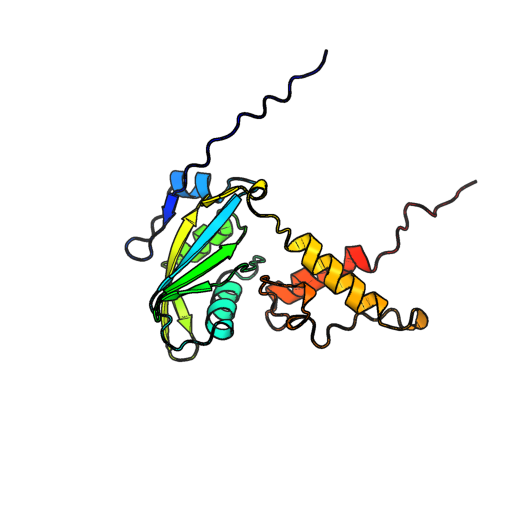.81 91 ILE A CA 1
ATOM 745 C C . ILE A 1 91 ? -9.321 7.415 1.749 1.00 97.81 91 ILE A C 1
ATOM 747 O O . ILE A 1 91 ? -9.929 6.638 2.479 1.00 97.81 91 ILE A O 1
ATOM 751 N N . GLN A 1 92 ? -9.954 8.276 0.950 1.00 96.88 92 GLN A N 1
ATOM 752 C CA . GLN A 1 92 ? -11.410 8.376 0.851 1.00 96.88 92 GLN A CA 1
ATOM 753 C C . GLN A 1 92 ? -12.027 7.026 0.487 1.00 96.88 92 GLN A C 1
ATOM 755 O O . GLN A 1 92 ? -13.013 6.615 1.096 1.00 96.88 92 GLN A O 1
ATOM 760 N N . LYS A 1 93 ? -11.441 6.306 -0.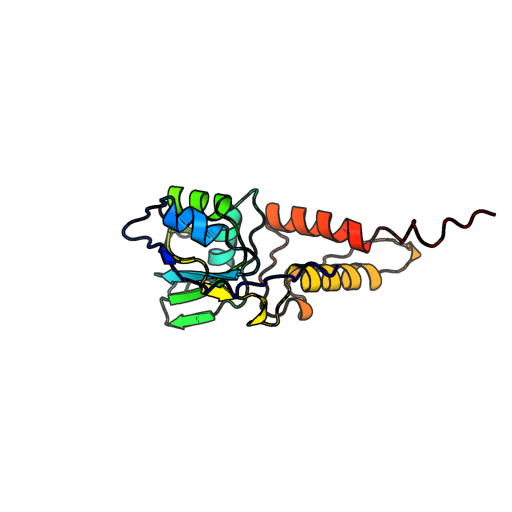480 1.00 96.50 93 LYS A N 1
ATOM 761 C CA . LYS A 1 93 ? -11.925 4.978 -0.867 1.00 96.50 93 LYS A CA 1
ATOM 762 C C . LYS A 1 93 ? -11.887 3.998 0.309 1.00 96.50 93 LYS A C 1
ATOM 764 O O . LYS A 1 93 ? -12.870 3.303 0.555 1.00 96.50 93 LYS A O 1
ATOM 769 N N . LEU A 1 94 ? -10.785 3.980 1.055 1.00 97.62 94 LEU A N 1
A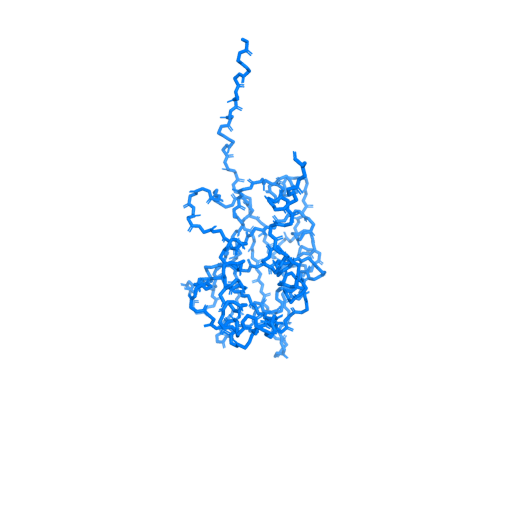TOM 770 C CA . LEU A 1 94 ? -10.621 3.140 2.243 1.00 97.62 94 LEU A CA 1
ATOM 771 C C . LEU A 1 94 ? -11.603 3.525 3.364 1.00 97.62 94 LEU A C 1
ATOM 773 O O . LEU A 1 94 ? -12.166 2.643 4.014 1.00 97.62 94 LEU A O 1
ATOM 777 N N . VAL A 1 95 ? -11.851 4.822 3.570 1.00 97.44 95 VAL A N 1
ATOM 778 C CA . VAL A 1 95 ? -12.840 5.315 4.544 1.00 97.44 95 VAL A CA 1
ATOM 779 C C . VAL A 1 95 ? -14.260 4.926 4.136 1.00 97.44 95 VAL A C 1
ATOM 781 O O . VAL A 1 95 ? -15.027 4.475 4.984 1.00 97.44 95 VAL A O 1
ATOM 784 N N . ASN A 1 96 ? -14.603 5.004 2.848 1.00 96.06 96 ASN A N 1
ATOM 785 C CA . ASN A 1 96 ? -15.910 4.575 2.337 1.00 96.06 96 ASN A CA 1
ATOM 786 C C . ASN A 1 96 ? -16.159 3.075 2.568 1.00 96.06 96 ASN A C 1
ATOM 788 O O . ASN A 1 96 ? -17.302 2.647 2.709 1.00 96.06 96 ASN A O 1
ATOM 792 N N . GLN A 1 97 ? -15.091 2.280 2.662 1.00 95.88 97 GLN A N 1
ATOM 793 C CA . GLN A 1 97 ? -15.147 0.873 3.062 1.00 95.88 97 GLN A CA 1
ATOM 794 C C . GLN A 1 97 ? -15.091 0.658 4.580 1.00 95.88 97 GLN A C 1
ATOM 796 O O . GLN A 1 97 ? -14.918 -0.467 5.038 1.00 95.88 97 GLN A O 1
ATOM 801 N N . LYS A 1 98 ? -15.266 1.719 5.374 1.00 97.44 98 LYS A N 1
ATOM 802 C CA . LYS A 1 98 ? -15.243 1.708 6.844 1.00 97.44 98 LYS A CA 1
ATOM 803 C C . LYS A 1 98 ? -13.907 1.253 7.442 1.00 97.44 98 LYS A C 1
ATOM 805 O O . LYS A 1 98 ? -13.882 0.756 8.564 1.00 97.44 98 LYS A O 1
ATOM 810 N N . LEU A 1 99 ? -12.808 1.442 6.706 1.00 98.19 99 LEU A N 1
ATOM 811 C CA . LEU A 1 99 ? -11.453 1.077 7.129 1.00 98.19 99 LEU A CA 1
ATOM 812 C C . LEU A 1 99 ? -11.335 -0.391 7.587 1.00 98.19 99 LEU A C 1
ATOM 814 O O . LEU A 1 99 ? -10.739 -0.706 8.621 1.00 98.19 99 LEU A O 1
ATOM 818 N N . GLN A 1 100 ? -11.935 -1.287 6.805 1.00 97.50 100 GLN A N 1
ATOM 819 C CA . GLN A 1 100 ? -11.880 -2.727 7.015 1.00 97.50 100 GLN A CA 1
ATOM 820 C C . GLN A 1 100 ? -11.709 -3.468 5.687 1.00 97.50 100 GLN A C 1
ATOM 822 O O . GLN A 1 100 ? -12.178 -3.015 4.644 1.00 97.50 100 GLN A O 1
ATOM 827 N N . ILE A 1 101 ? -11.080 -4.637 5.744 1.00 96.38 101 ILE A N 1
ATOM 828 C CA . ILE A 1 101 ? -11.052 -5.610 4.649 1.00 96.38 101 ILE A CA 1
ATOM 829 C C . ILE A 1 101 ? -11.578 -6.951 5.149 1.00 96.38 101 ILE A C 1
ATOM 831 O O . ILE A 1 101 ? -11.400 -7.312 6.315 1.00 96.38 101 ILE A O 1
ATOM 835 N N . LYS A 1 102 ? -12.230 -7.692 4.256 1.00 95.25 102 LYS A N 1
ATOM 836 C CA . LYS A 1 102 ? -12.666 -9.064 4.504 1.00 95.25 102 LYS A CA 1
ATOM 837 C C . LYS A 1 102 ? -11.749 -9.994 3.728 1.00 95.25 102 LYS A C 1
ATOM 839 O O . LYS A 1 102 ? -11.742 -9.935 2.506 1.00 95.25 102 LYS A O 1
ATOM 844 N N . ILE A 1 103 ? -10.997 -10.833 4.429 1.00 93.19 103 ILE A N 1
ATOM 845 C CA . ILE A 1 103 ? -10.124 -11.821 3.785 1.00 93.19 103 ILE A CA 1
ATOM 846 C C . ILE A 1 103 ? -10.918 -13.071 3.372 1.00 93.19 103 ILE A C 1
ATOM 848 O O . ILE A 1 103 ? -12.077 -13.241 3.759 1.00 93.19 103 ILE A O 1
ATOM 852 N N . SER A 1 104 ? -10.295 -13.963 2.597 1.00 86.56 104 SER A N 1
ATOM 853 C CA . SER A 1 104 ? -10.931 -15.160 2.017 1.00 86.56 104 SER A CA 1
ATOM 854 C C . SER A 1 104 ? -11.562 -16.106 3.047 1.00 86.56 104 SER A C 1
ATOM 856 O O . SER A 1 104 ? -12.563 -16.753 2.751 1.00 86.56 104 SER A O 1
ATOM 858 N N . THR A 1 105 ? -11.044 -16.140 4.278 1.00 86.88 105 THR A N 1
ATOM 859 C CA . THR A 1 105 ? -11.607 -16.911 5.404 1.00 86.88 105 THR A CA 1
ATOM 860 C C . THR A 1 105 ? -12.905 -16.317 5.960 1.00 86.88 105 THR A C 1
ATOM 862 O O . THR A 1 105 ? -13.564 -16.919 6.804 1.00 86.88 105 THR A O 1
ATOM 865 N N . GLY A 1 106 ? -13.279 -15.117 5.516 1.00 90.06 106 GLY A N 1
ATOM 866 C CA . GLY A 1 106 ? -14.421 -14.360 6.006 1.00 90.06 106 GLY A CA 1
ATOM 867 C C . GLY A 1 106 ? -14.122 -13.465 7.208 1.00 90.06 106 GLY A C 1
ATOM 868 O O . GLY A 1 106 ? -14.985 -12.662 7.572 1.00 90.06 106 GLY A O 1
ATOM 869 N N . LYS A 1 107 ? -12.918 -13.554 7.788 1.00 94.19 107 LYS A N 1
ATOM 870 C CA . LYS A 1 107 ? -12.471 -12.698 8.894 1.00 94.19 107 LYS A CA 1
ATOM 871 C C . LYS A 1 107 ? -12.365 -11.238 8.447 1.00 94.19 107 LYS A C 1
ATOM 873 O O . LYS A 1 107 ? -11.942 -10.941 7.329 1.00 94.19 107 LYS A O 1
ATOM 878 N N . LEU A 1 108 ? -12.747 -10.329 9.342 1.00 96.75 108 LEU A N 1
ATOM 879 C CA . LEU A 1 108 ? -12.590 -8.890 9.148 1.00 96.75 108 LEU A CA 1
ATOM 880 C C . LEU A 1 108 ? -11.301 -8.405 9.801 1.00 96.75 108 LEU A C 1
ATOM 882 O O . LEU A 1 108 ? -11.074 -8.628 10.992 1.00 96.75 108 LEU A O 1
ATOM 886 N N . ILE A 1 109 ? -10.493 -7.704 9.018 1.00 97.56 109 ILE A N 1
ATOM 887 C CA . ILE A 1 109 ? -9.308 -6.988 9.480 1.00 97.56 109 ILE A CA 1
ATOM 888 C C . ILE A 1 109 ? -9.645 -5.508 9.458 1.00 97.56 109 ILE A C 1
ATOM 890 O O . ILE A 1 109 ? -10.112 -4.984 8.447 1.00 97.56 109 ILE A O 1
ATOM 894 N N . TYR A 1 110 ? -9.389 -4.842 10.575 1.00 98.25 110 TYR A N 1
ATOM 895 C CA . TYR A 1 110 ? -9.633 -3.415 10.739 1.00 98.25 110 TYR A CA 1
ATOM 896 C C . TYR A 1 110 ? -8.318 -2.660 10.696 1.00 98.25 110 TYR A C 1
ATOM 898 O O . TYR A 1 110 ? -7.275 -3.205 11.069 1.00 98.25 110 TYR A O 1
ATOM 906 N N . TYR A 1 111 ? -8.357 -1.395 10.293 1.00 98.44 111 TYR A N 1
ATOM 907 C CA . TYR A 1 111 ? -7.150 -0.587 10.288 1.00 98.44 111 TYR A CA 1
ATOM 908 C C . TYR A 1 111 ? -7.382 0.880 10.609 1.00 98.44 111 TYR A C 1
ATOM 910 O O . TYR A 1 111 ? -8.381 1.488 10.245 1.00 98.44 111 TYR A O 1
ATOM 918 N N . ASP A 1 112 ? -6.394 1.459 11.276 1.00 98.69 112 ASP A N 1
ATOM 919 C CA . ASP A 1 112 ? -6.261 2.903 11.410 1.00 98.69 112 ASP A CA 1
ATOM 920 C C . ASP A 1 112 ? -5.210 3.411 10.420 1.00 98.69 112 ASP A C 1
ATOM 922 O O . ASP A 1 112 ? -4.290 2.679 10.037 1.00 98.69 112 ASP A O 1
ATOM 926 N N . ILE A 1 113 ? -5.309 4.687 10.047 1.00 98.69 113 ILE A N 1
ATOM 927 C CA . ILE A 1 113 ? -4.338 5.351 9.174 1.00 98.69 113 ILE A CA 1
ATOM 928 C C . ILE A 1 113 ? -3.850 6.618 9.865 1.00 98.69 113 ILE A C 1
ATOM 930 O O . ILE A 1 113 ? -4.629 7.528 10.130 1.00 98.69 113 ILE A O 1
ATOM 934 N N . VAL A 1 114 ? -2.553 6.696 10.142 1.00 98.56 114 VAL A N 1
ATOM 935 C CA . VAL A 1 114 ? -1.891 7.937 10.544 1.00 98.56 114 VAL A CA 1
ATOM 936 C C . VAL A 1 114 ? -1.417 8.637 9.272 1.00 98.56 114 VAL A C 1
ATOM 938 O O . VAL A 1 114 ? -0.410 8.259 8.667 1.00 98.56 114 VAL A O 1
ATOM 941 N N . LEU A 1 115 ? -2.197 9.624 8.843 1.00 98.31 115 LEU A N 1
ATOM 942 C CA . LEU A 1 115 ? -1.897 10.516 7.731 1.00 98.31 115 LEU A CA 1
ATOM 943 C C . LEU A 1 115 ? -0.723 11.414 8.096 1.00 98.31 115 LEU A C 1
ATOM 945 O O . LEU A 1 115 ? -0.574 11.782 9.258 1.00 98.31 115 LEU A O 1
ATOM 949 N N . SER A 1 116 ? 0.090 11.761 7.097 1.00 96.88 116 SER A N 1
ATOM 950 C CA . SER A 1 116 ? 1.311 12.556 7.267 1.00 96.88 116 SER A CA 1
ATOM 951 C C . SER A 1 116 ? 2.134 12.085 8.466 1.00 96.88 116 SER A C 1
ATOM 953 O O . SER A 1 116 ? 2.375 12.844 9.391 1.00 96.88 116 SER A O 1
ATOM 955 N N . PHE A 1 117 ? 2.488 10.801 8.509 1.00 97.50 117 PHE A N 1
ATOM 956 C CA . PHE A 1 117 ? 3.162 10.217 9.667 1.00 97.50 117 PHE A CA 1
ATOM 957 C C . PHE A 1 117 ? 4.614 10.694 9.777 1.00 97.50 117 PHE A C 1
ATOM 959 O O . PHE A 1 117 ? 5.056 11.075 10.857 1.00 97.50 117 PHE A O 1
ATOM 966 N N . ILE A 1 118 ? 5.348 10.669 8.664 1.00 96.56 118 ILE A N 1
ATOM 967 C CA . ILE A 1 118 ? 6.775 11.012 8.610 1.00 96.56 118 ILE A CA 1
ATOM 968 C C . ILE A 1 118 ? 7.156 11.478 7.202 1.00 96.56 118 ILE A C 1
ATOM 970 O O . ILE A 1 118 ? 6.518 11.072 6.225 1.00 96.56 118 ILE A O 1
ATOM 974 N N . ALA A 1 119 ? 8.169 12.338 7.076 1.00 95.31 119 ALA A N 1
ATOM 975 C CA . ALA A 1 119 ? 8.621 12.808 5.772 1.00 95.31 119 ALA A CA 1
ATOM 976 C C . ALA A 1 119 ? 9.333 11.685 5.008 1.00 95.31 119 ALA A C 1
ATOM 978 O O . ALA A 1 119 ? 10.012 10.841 5.592 1.00 95.31 119 ALA A O 1
ATOM 979 N N . CYS A 1 120 ? 9.247 11.707 3.680 1.00 94.44 120 CYS A N 1
ATOM 980 C CA . CYS A 1 120 ? 9.984 10.766 2.838 1.00 94.44 120 CYS A CA 1
ATOM 981 C C . CYS A 1 120 ? 11.498 10.927 2.975 1.00 94.44 120 CYS A C 1
ATOM 983 O O . CYS A 1 120 ? 12.204 9.940 2.878 1.00 94.44 120 CYS A O 1
ATOM 985 N N . LYS A 1 121 ? 12.001 12.137 3.247 1.00 92.94 121 LYS A N 1
ATOM 986 C CA . LYS A 1 121 ? 13.438 12.374 3.461 1.00 92.94 121 LYS A CA 1
ATOM 987 C C . LYS A 1 121 ? 13.995 11.700 4.723 1.00 92.94 121 LYS A C 1
ATOM 989 O O . LYS A 1 121 ? 15.190 11.459 4.784 1.00 92.94 121 LYS A O 1
ATOM 994 N N . ASP A 1 122 ? 13.138 11.400 5.700 1.00 94.25 122 ASP A N 1
ATOM 995 C CA . ASP A 1 122 ? 13.547 10.789 6.971 1.00 94.25 122 ASP A CA 1
ATOM 996 C C . ASP A 1 122 ? 13.573 9.249 6.880 1.00 94.25 122 ASP A C 1
ATOM 998 O O . ASP A 1 122 ? 13.967 8.569 7.826 1.00 94.25 122 ASP A O 1
ATOM 1002 N N . ILE A 1 123 ? 13.139 8.685 5.745 1.00 93.56 123 ILE A N 1
ATOM 1003 C CA . ILE A 1 123 ? 13.216 7.258 5.435 1.00 93.56 123 ILE A CA 1
ATOM 1004 C C . ILE A 1 123 ? 13.894 7.112 4.076 1.00 93.56 123 ILE A C 1
ATOM 1006 O O . ILE A 1 123 ? 13.295 7.415 3.048 1.00 93.56 123 ILE A O 1
ATOM 1010 N N . GLU A 1 124 ? 15.115 6.583 4.053 1.00 90.62 124 GLU A N 1
ATOM 1011 C CA . GLU A 1 124 ? 15.885 6.340 2.824 1.00 90.62 124 GLU A CA 1
ATOM 1012 C C . GLU A 1 124 ? 15.308 5.171 1.999 1.00 90.62 124 GLU A C 1
ATOM 1014 O O . GLU A 1 124 ? 15.899 4.100 1.864 1.00 90.62 124 GLU A O 1
ATOM 1019 N N . LEU A 1 125 ? 14.106 5.352 1.452 1.00 94.31 125 LEU A N 1
ATOM 1020 C CA . LEU A 1 125 ? 13.410 4.362 0.643 1.00 94.31 125 LEU A CA 1
ATOM 1021 C C . LEU A 1 125 ? 12.663 5.048 -0.502 1.00 94.31 125 LEU A C 1
ATOM 1023 O O . LEU A 1 125 ? 11.744 5.832 -0.281 1.00 94.31 125 LEU A O 1
ATOM 1027 N N . ASN A 1 126 ? 13.008 4.692 -1.739 1.00 94.94 126 ASN A N 1
ATOM 1028 C CA . ASN A 1 126 ? 12.289 5.122 -2.937 1.00 94.94 126 ASN A CA 1
ATOM 1029 C C . ASN A 1 126 ? 11.708 3.895 -3.663 1.00 94.94 126 ASN A C 1
ATOM 1031 O O . ASN A 1 126 ? 12.415 3.268 -4.461 1.00 94.94 126 ASN A O 1
ATOM 1035 N N . PRO A 1 127 ? 10.432 3.531 -3.414 1.00 95.25 127 PRO A N 1
ATOM 1036 C CA . PRO A 1 127 ? 9.854 2.312 -3.970 1.00 95.25 127 PRO A CA 1
ATOM 1037 C C . PRO A 1 127 ? 9.845 2.287 -5.493 1.00 95.25 127 PRO A C 1
ATOM 1039 O O . PRO A 1 127 ? 10.183 1.271 -6.092 1.00 95.25 127 PRO A O 1
ATOM 1042 N N . GLN A 1 128 ? 9.519 3.413 -6.132 1.00 93.75 128 GLN A N 1
ATOM 1043 C CA . GLN A 1 128 ? 9.467 3.502 -7.589 1.00 93.75 128 GLN A CA 1
ATOM 1044 C C . GLN A 1 128 ? 10.847 3.271 -8.213 1.00 93.75 128 GLN A C 1
ATOM 1046 O O . GLN A 1 128 ? 10.968 2.519 -9.183 1.00 93.75 128 GLN A O 1
ATOM 1051 N N . GLN A 1 129 ? 11.894 3.883 -7.654 1.00 94.38 129 GLN A N 1
ATOM 1052 C CA . GLN A 1 129 ? 13.262 3.692 -8.136 1.00 94.38 129 GLN A CA 1
ATOM 1053 C C . GLN A 1 129 ? 13.731 2.248 -7.933 1.00 94.38 129 GLN A C 1
ATOM 1055 O O . GLN A 1 129 ? 14.305 1.662 -8.851 1.00 94.38 129 GLN A O 1
ATOM 1060 N N . ILE A 1 130 ? 13.454 1.655 -6.769 1.00 96.88 130 ILE A N 1
ATOM 1061 C CA . ILE A 1 130 ? 13.821 0.266 -6.474 1.00 96.88 130 ILE A CA 1
ATOM 1062 C C . ILE A 1 130 ? 13.111 -0.691 -7.436 1.00 96.88 130 ILE A C 1
ATOM 1064 O O . ILE A 1 130 ? 13.778 -1.483 -8.098 1.00 96.88 130 ILE A O 1
ATOM 1068 N N . ILE A 1 131 ? 11.791 -0.566 -7.594 1.00 96.31 131 ILE A N 1
ATOM 1069 C CA . ILE A 1 131 ? 11.001 -1.373 -8.535 1.00 96.31 131 ILE A CA 1
ATOM 1070 C C . ILE A 1 131 ? 11.559 -1.236 -9.960 1.00 96.31 131 ILE A C 1
ATOM 1072 O O . ILE A 1 131 ? 11.799 -2.239 -10.629 1.00 96.31 131 ILE A O 1
ATOM 1076 N N . THR A 1 132 ? 11.846 -0.011 -10.407 1.00 95.31 132 THR A N 1
ATOM 1077 C CA . THR A 1 132 ? 12.425 0.249 -11.738 1.00 95.31 132 THR A CA 1
ATOM 1078 C C . THR A 1 132 ? 13.791 -0.424 -11.912 1.00 95.31 132 THR A C 1
ATOM 1080 O O . THR A 1 132 ? 14.069 -1.002 -12.964 1.00 95.31 132 THR A O 1
ATOM 1083 N N . ASN A 1 133 ? 14.642 -0.401 -10.883 1.00 94.62 133 ASN A N 1
ATOM 1084 C CA . ASN A 1 133 ? 15.938 -1.080 -10.908 1.00 94.62 133 ASN A CA 1
ATOM 1085 C C . ASN A 1 133 ? 15.785 -2.605 -10.991 1.00 94.62 133 ASN A C 1
ATOM 1087 O O . ASN A 1 133 ? 16.521 -3.246 -11.741 1.00 94.62 133 ASN A O 1
ATOM 1091 N N . VAL A 1 134 ? 14.815 -3.187 -10.279 1.00 96.31 134 VAL A N 1
ATOM 1092 C CA . VAL A 1 134 ? 14.514 -4.623 -10.386 1.00 96.31 134 VAL A CA 1
ATOM 1093 C C . VAL A 1 134 ? 14.046 -4.974 -11.797 1.00 96.31 134 VAL A C 1
ATOM 1095 O O . VAL A 1 134 ? 14.570 -5.919 -12.382 1.00 96.31 134 VAL A O 1
ATOM 1098 N N . ILE A 1 135 ? 13.144 -4.181 -12.386 1.00 95.12 135 ILE A N 1
ATOM 1099 C CA . ILE A 1 135 ? 12.691 -4.372 -13.775 1.00 95.12 135 ILE A CA 1
ATOM 1100 C C . ILE A 1 135 ? 13.880 -4.315 -14.748 1.00 95.12 135 ILE A C 1
ATOM 1102 O O . ILE A 1 135 ? 13.999 -5.168 -15.627 1.00 95.12 135 ILE A O 1
ATOM 1106 N N . ARG A 1 136 ? 14.801 -3.358 -14.569 1.00 92.62 136 ARG A N 1
ATOM 1107 C CA . ARG A 1 136 ? 16.027 -3.253 -15.381 1.00 92.62 136 ARG A CA 1
ATOM 1108 C C . ARG A 1 136 ? 16.897 -4.497 -15.287 1.00 92.62 136 ARG A C 1
ATOM 1110 O O . ARG A 1 136 ? 17.408 -4.951 -16.306 1.00 92.62 136 ARG A O 1
ATOM 1117 N N . LEU A 1 137 ? 17.051 -5.060 -14.095 1.00 92.44 137 LEU A N 1
ATOM 1118 C CA . LEU A 1 137 ? 17.815 -6.291 -13.905 1.00 92.44 137 LEU A CA 1
ATOM 1119 C C . LEU A 1 137 ? 17.121 -7.502 -14.531 1.00 92.44 137 LEU A C 1
ATOM 1121 O O . LEU A 1 137 ? 17.789 -8.318 -15.157 1.00 92.44 137 LEU A O 1
ATOM 1125 N N . CYS A 1 138 ? 15.799 -7.601 -14.402 1.00 91.75 138 CYS A N 1
ATOM 1126 C CA . CYS A 1 138 ? 14.991 -8.630 -15.057 1.00 91.75 138 CYS A CA 1
ATOM 1127 C C . CYS A 1 138 ? 15.129 -8.589 -16.585 1.00 91.75 138 CYS A C 1
ATOM 1129 O O . CYS A 1 138 ? 15.256 -9.633 -17.215 1.00 91.75 138 CYS A O 1
ATOM 1131 N N . PHE A 1 139 ? 15.161 -7.394 -17.178 1.00 90.06 139 PHE A N 1
ATOM 1132 C CA . PHE A 1 139 ? 15.398 -7.228 -18.612 1.00 90.06 139 PHE A CA 1
ATOM 1133 C C . PHE A 1 139 ? 16.853 -7.533 -19.006 1.00 90.06 139 PHE A C 1
ATOM 1135 O O . PHE A 1 139 ? 17.101 -8.228 -19.983 1.00 90.06 139 PHE A O 1
ATOM 1142 N N . GLY A 1 140 ? 17.829 -7.044 -18.233 1.00 86.31 140 GLY A N 1
ATOM 1143 C CA . GLY A 1 140 ? 19.256 -7.172 -18.552 1.00 86.31 140 GLY A CA 1
ATOM 1144 C C . GLY A 1 140 ? 19.848 -8.576 -18.382 1.00 86.31 140 GLY A C 1
ATOM 1145 O O . GLY A 1 140 ? 20.946 -8.823 -18.870 1.00 86.31 140 GLY A O 1
ATOM 1146 N N . ARG A 1 141 ? 19.155 -9.490 -17.690 1.00 86.69 141 ARG A N 1
ATOM 1147 C CA . ARG A 1 141 ? 19.553 -10.908 -17.579 1.00 86.69 141 ARG A CA 1
ATOM 1148 C C . ARG A 1 141 ? 19.248 -11.714 -18.835 1.00 86.69 141 ARG A C 1
ATOM 1150 O O . ARG A 1 141 ? 19.860 -12.759 -19.042 1.00 86.69 141 ARG A O 1
ATOM 1157 N N . GLU A 1 142 ? 18.306 -11.253 -19.647 1.00 85.94 142 GLU A N 1
ATOM 1158 C CA . GLU A 1 142 ? 17.959 -11.924 -20.889 1.00 85.94 142 GLU A CA 1
ATOM 1159 C C . GLU A 1 142 ? 18.965 -11.563 -21.995 1.00 85.94 142 GLU A C 1
ATOM 1161 O O . GLU A 1 142 ? 19.495 -10.447 -22.024 1.00 85.94 142 GLU A O 1
ATOM 1166 N N . PRO A 1 143 ? 19.239 -12.478 -22.943 1.00 81.81 143 PRO A N 1
ATOM 1167 C CA . PRO A 1 143 ? 20.058 -12.167 -24.106 1.00 81.81 143 PRO A CA 1
ATOM 1168 C C . PRO A 1 143 ? 19.538 -10.929 -24.848 1.00 81.81 143 PRO A C 1
ATOM 1170 O O . PRO A 1 143 ? 18.344 -10.826 -25.138 1.00 81.81 143 PRO A O 1
ATOM 1173 N N . ILE A 1 144 ? 20.444 -10.027 -25.241 1.00 77.12 144 ILE A N 1
ATOM 1174 C CA . ILE A 1 144 ? 20.114 -8.777 -25.959 1.00 77.12 144 ILE A CA 1
ATOM 1175 C C . ILE A 1 144 ? 19.271 -9.050 -27.218 1.00 77.12 144 ILE A C 1
ATOM 1177 O O . ILE A 1 144 ? 18.403 -8.256 -27.579 1.00 77.12 144 ILE A O 1
ATOM 1181 N N . SER A 1 145 ? 19.488 -10.198 -27.865 1.00 78.06 145 SER A N 1
ATOM 1182 C CA . SER A 1 145 ? 18.746 -10.643 -29.047 1.00 78.06 145 SER A CA 1
ATOM 1183 C C . SER A 1 145 ? 17.272 -10.967 -28.782 1.00 78.06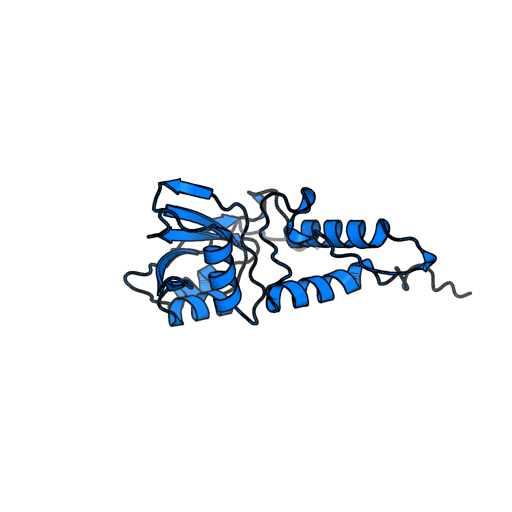 145 SER A C 1
ATOM 1185 O O . SER A 1 145 ? 16.466 -10.833 -29.699 1.00 78.06 145 SER A O 1
ATOM 1187 N N . LYS A 1 146 ? 16.897 -11.363 -27.557 1.00 79.50 146 LYS A N 1
ATOM 1188 C CA . LYS A 1 146 ? 15.510 -11.710 -27.206 1.00 79.50 146 LYS A CA 1
ATOM 1189 C C . LYS A 1 146 ? 14.646 -10.494 -26.876 1.00 79.50 146 LYS A C 1
ATOM 1191 O O . LYS A 1 146 ? 13.435 -10.571 -27.053 1.00 79.50 146 LYS A O 1
ATOM 1196 N N . LYS A 1 147 ? 15.244 -9.395 -26.386 1.00 82.19 147 LYS A N 1
ATOM 1197 C CA . LYS A 1 147 ? 14.529 -8.195 -25.893 1.00 82.19 147 LYS A CA 1
ATOM 1198 C C . LYS A 1 147 ? 13.317 -8.543 -25.007 1.00 82.19 147 LYS A C 1
ATOM 1200 O O . LYS A 1 147 ? 12.265 -7.914 -25.105 1.00 82.19 147 LYS A O 1
ATOM 1205 N N . SER A 1 148 ? 13.455 -9.559 -24.159 1.00 88.69 148 SER A N 1
ATOM 1206 C CA . SER A 1 148 ? 12.385 -10.067 -23.303 1.00 88.69 148 SER A CA 1
ATOM 1207 C C . SER A 1 148 ? 12.524 -9.539 -21.880 1.00 88.69 148 SER A C 1
ATOM 1209 O O . SER A 1 148 ? 13.615 -9.511 -21.320 1.00 88.69 148 SER A O 1
ATOM 1211 N N . LEU A 1 149 ? 11.406 -9.146 -21.271 1.00 90.81 149 LEU A N 1
ATOM 1212 C CA . LEU A 1 149 ? 11.341 -8.853 -19.843 1.00 90.81 149 LEU A CA 1
ATOM 1213 C C . LEU A 1 149 ? 10.904 -10.117 -19.103 1.00 90.81 149 LEU A C 1
ATOM 1215 O O . LEU A 1 149 ? 9.729 -10.480 -19.141 1.00 90.81 149 LEU A O 1
ATOM 1219 N N . ASN A 1 150 ? 11.843 -10.777 -18.429 1.00 92.75 150 ASN A N 1
ATOM 1220 C CA . ASN A 1 150 ? 11.541 -11.956 -17.630 1.00 92.75 150 ASN A CA 1
ATOM 1221 C C . ASN A 1 150 ? 11.184 -11.560 -16.187 1.00 92.75 150 ASN A C 1
ATOM 1223 O O . ASN A 1 150 ? 12.046 -11.159 -15.404 1.00 92.75 150 ASN A O 1
ATOM 1227 N N . LEU A 1 151 ? 9.898 -11.657 -15.846 1.00 94.25 151 LEU A N 1
ATOM 1228 C CA . LEU A 1 151 ? 9.371 -11.367 -14.507 1.00 94.25 151 LEU A CA 1
ATOM 1229 C C . LEU A 1 151 ? 9.272 -12.615 -13.617 1.00 94.25 151 LEU A C 1
ATOM 1231 O O . LEU A 1 151 ? 8.671 -12.555 -12.541 1.00 94.25 151 LEU A O 1
ATOM 1235 N N . GLU A 1 152 ? 9.858 -13.739 -14.034 1.00 92.62 152 GLU A N 1
ATOM 1236 C CA . GLU A 1 152 ? 9.954 -14.928 -13.195 1.00 92.62 152 GLU A CA 1
ATOM 1237 C C . GLU A 1 152 ? 10.626 -14.568 -11.862 1.00 92.62 152 GLU A C 1
ATOM 1239 O O . GLU A 1 152 ? 11.682 -13.931 -11.809 1.00 92.62 152 GLU A O 1
ATOM 1244 N N . ASN A 1 153 ? 9.973 -14.938 -10.759 1.00 90.38 153 ASN A N 1
ATOM 1245 C CA . ASN A 1 153 ? 10.397 -14.624 -9.393 1.00 90.38 153 ASN A CA 1
ATOM 1246 C C . ASN A 1 153 ? 10.531 -13.123 -9.065 1.00 90.38 153 ASN A C 1
ATOM 1248 O O . ASN A 1 153 ? 11.145 -12.788 -8.049 1.00 90.38 153 ASN A O 1
ATOM 1252 N N . PHE A 1 154 ? 9.939 -12.214 -9.852 1.00 95.62 154 PHE A N 1
ATOM 1253 C CA . PHE A 1 154 ? 10.022 -10.766 -9.613 1.00 95.62 154 PHE A CA 1
ATOM 1254 C C . PHE A 1 154 ? 9.631 -10.385 -8.178 1.00 95.62 154 PHE A C 1
ATOM 1256 O O . PHE A 1 154 ? 10.405 -9.727 -7.486 1.00 95.62 154 PHE A O 1
ATOM 1263 N N . THR A 1 155 ? 8.474 -10.858 -7.701 1.00 94.88 155 THR A N 1
ATOM 1264 C CA . THR A 1 155 ? 7.956 -10.573 -6.349 1.00 94.88 155 THR A CA 1
ATOM 1265 C C . THR A 1 155 ? 8.873 -11.082 -5.228 1.00 94.88 155 THR A C 1
ATOM 1267 O O . THR A 1 155 ? 8.838 -10.553 -4.122 1.00 94.88 155 THR A O 1
ATOM 1270 N N . HIS A 1 156 ? 9.742 -12.055 -5.513 1.00 94.25 156 HIS A N 1
ATOM 1271 C CA . HIS A 1 156 ? 10.707 -12.617 -4.562 1.00 94.25 156 HIS A CA 1
ATOM 1272 C C . HIS A 1 156 ? 12.122 -12.038 -4.727 1.00 94.25 156 HIS A C 1
ATOM 1274 O O . HIS A 1 156 ? 13.068 -12.501 -4.082 1.00 94.25 156 HIS A O 1
ATOM 1280 N N . ASN A 1 157 ? 12.309 -11.038 -5.594 1.00 95.62 157 ASN A N 1
ATOM 1281 C CA . ASN A 1 157 ? 13.620 -10.449 -5.816 1.00 95.62 157 ASN A CA 1
ATOM 1282 C C . ASN A 1 157 ? 14.097 -9.708 -4.557 1.00 95.62 157 ASN A C 1
ATOM 1284 O O . ASN A 1 157 ? 13.472 -8.748 -4.111 1.00 95.62 157 ASN A O 1
ATOM 1288 N N . LYS A 1 158 ? 15.255 -10.116 -4.021 1.00 95.69 158 LYS A N 1
ATOM 1289 C CA . LYS A 1 158 ? 15.845 -9.561 -2.789 1.00 95.69 158 LYS A CA 1
ATOM 1290 C C . LYS A 1 158 ? 16.021 -8.039 -2.820 1.00 95.69 158 LYS A C 1
ATOM 1292 O O . LYS A 1 158 ? 15.990 -7.411 -1.768 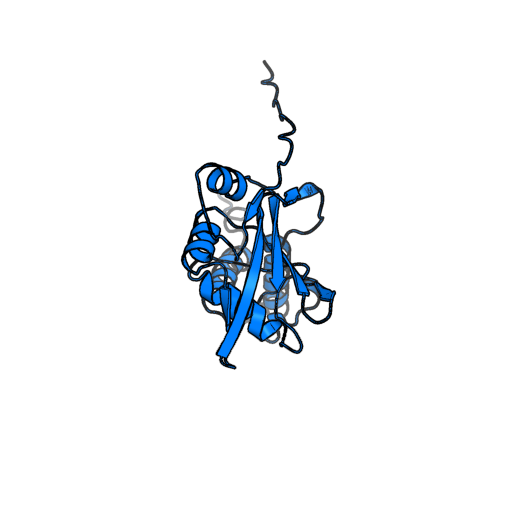1.00 95.69 158 LYS A O 1
ATOM 1297 N N . LEU A 1 159 ? 16.188 -7.444 -4.002 1.00 96.00 159 LEU A N 1
ATOM 1298 C CA . LEU A 1 159 ? 16.351 -5.997 -4.156 1.00 96.00 159 LEU A CA 1
ATOM 1299 C C . LEU A 1 159 ? 15.074 -5.203 -3.875 1.00 96.00 159 LEU A C 1
ATOM 1301 O O . LEU A 1 159 ? 15.178 -4.015 -3.590 1.00 96.00 159 LEU A O 1
ATOM 1305 N N . LEU A 1 160 ? 13.893 -5.832 -3.910 1.00 96.94 160 LEU A N 1
ATOM 1306 C CA . LEU A 1 160 ? 12.659 -5.192 -3.445 1.00 96.94 160 LEU A CA 1
ATOM 1307 C C . LEU A 1 160 ? 12.715 -4.886 -1.939 1.00 96.94 160 LEU A C 1
ATOM 1309 O O . LEU A 1 160 ? 12.047 -3.964 -1.476 1.00 96.94 160 LEU A O 1
ATOM 1313 N N . GLY A 1 161 ? 13.529 -5.620 -1.173 1.00 96.06 161 GLY A N 1
ATOM 1314 C CA . GLY A 1 161 ? 13.716 -5.389 0.254 1.00 96.06 161 GLY A CA 1
ATOM 1315 C C . GLY A 1 161 ? 12.393 -5.455 1.018 1.00 96.06 161 GLY A C 1
ATOM 1316 O O . GLY A 1 161 ? 11.756 -6.502 1.089 1.00 96.06 161 GLY A O 1
ATOM 1317 N N . SER A 1 162 ? 11.983 -4.328 1.600 1.00 96.25 162 SER A N 1
ATOM 1318 C CA . SER A 1 162 ? 10.750 -4.216 2.386 1.00 96.25 162 SER A CA 1
ATOM 1319 C C . SER A 1 162 ? 9.503 -3.870 1.562 1.00 96.25 162 SER A C 1
ATOM 1321 O O . SER A 1 162 ? 8.425 -3.726 2.142 1.00 96.25 162 SER A O 1
ATOM 1323 N N . ILE A 1 163 ? 9.638 -3.711 0.242 1.00 98.00 163 ILE A N 1
ATOM 1324 C CA . ILE A 1 163 ? 8.548 -3.353 -0.668 1.00 98.00 163 ILE A CA 1
ATOM 1325 C C . ILE A 1 163 ? 7.720 -4.594 -0.986 1.00 98.00 163 ILE A C 1
ATOM 1327 O O . ILE A 1 163 ? 8.234 -5.581 -1.511 1.00 98.00 163 ILE A O 1
ATOM 1331 N N . TYR A 1 164 ? 6.417 -4.519 -0.730 1.00 98.00 164 TYR A N 1
ATOM 1332 C CA . TYR A 1 164 ? 5.481 -5.557 -1.127 1.00 98.00 164 TYR A CA 1
ATOM 1333 C C . TYR A 1 164 ? 4.926 -5.267 -2.527 1.00 98.00 164 TYR A C 1
ATOM 1335 O O . TYR A 1 164 ? 4.119 -4.357 -2.708 1.00 98.00 1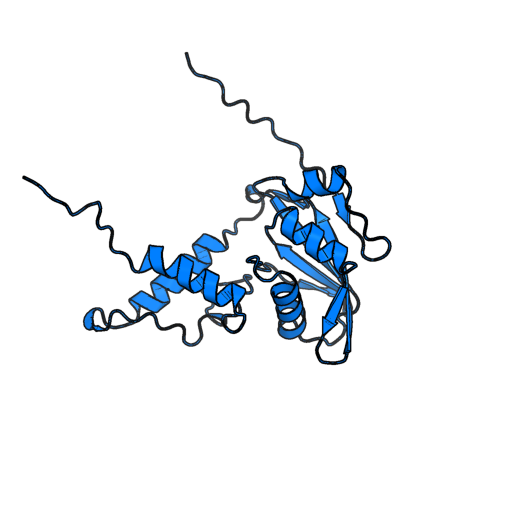64 TYR A O 1
ATOM 1343 N N . CYS A 1 165 ? 5.394 -6.018 -3.530 1.00 97.19 165 CYS A N 1
ATOM 1344 C CA . CYS A 1 165 ? 5.060 -5.806 -4.943 1.00 97.19 165 CYS A CA 1
ATOM 1345 C C . CYS A 1 165 ? 4.588 -7.116 -5.620 1.00 97.19 165 CYS A C 1
ATOM 1347 O O . CYS A 1 165 ? 5.360 -7.769 -6.335 1.00 97.19 165 CYS A O 1
ATOM 1349 N N . PRO A 1 166 ? 3.342 -7.547 -5.352 1.00 96.75 166 PRO A N 1
ATOM 1350 C CA . PRO A 1 166 ? 2.772 -8.780 -5.896 1.00 96.75 166 PRO A CA 1
ATOM 1351 C C . PRO A 1 166 ? 2.342 -8.619 -7.361 1.00 96.75 166 PRO A C 1
ATOM 1353 O O . PRO A 1 166 ? 1.372 -7.926 -7.658 1.00 96.75 166 PRO A O 1
ATOM 1356 N N . ILE A 1 167 ? 3.033 -9.277 -8.298 1.00 95.69 167 ILE A N 1
ATOM 1357 C CA . ILE A 1 167 ? 2.706 -9.158 -9.734 1.00 95.69 167 ILE A CA 1
ATOM 1358 C C . ILE A 1 167 ? 1.407 -9.869 -10.128 1.00 95.69 167 ILE A C 1
ATOM 1360 O O . ILE A 1 167 ? 0.909 -9.642 -11.225 1.00 95.69 167 ILE A O 1
ATOM 1364 N N . HIS A 1 168 ? 0.856 -10.727 -9.265 1.00 95.62 168 HIS A N 1
ATOM 1365 C CA . HIS A 1 168 ? -0.435 -11.372 -9.513 1.00 95.62 168 HIS A CA 1
ATOM 1366 C C . HIS A 1 168 ? -1.617 -10.411 -9.351 1.00 95.62 168 HIS A C 1
ATOM 1368 O O . HIS A 1 168 ? -2.694 -10.693 -9.870 1.00 95.62 168 HIS A O 1
ATOM 1374 N N . ILE A 1 169 ? -1.426 -9.262 -8.692 1.00 96.44 169 ILE A N 1
ATOM 1375 C CA . ILE A 1 169 ? -2.464 -8.237 -8.571 1.00 96.44 169 ILE A CA 1
ATOM 1376 C C . ILE A 1 169 ? -2.455 -7.334 -9.799 1.00 96.44 169 ILE A C 1
ATOM 1378 O O . ILE A 1 169 ? -1.453 -6.692 -10.113 1.00 96.44 169 ILE A O 1
ATOM 1382 N N . SER A 1 170 ? -3.611 -7.213 -10.455 1.00 95.62 170 SER A N 1
ATOM 1383 C CA . SER A 1 170 ? -3.761 -6.487 -11.722 1.00 95.62 170 SER A CA 1
ATOM 1384 C C . SER A 1 170 ? -3.259 -5.035 -11.677 1.00 95.62 170 SER A C 1
ATOM 1386 O O . SER A 1 170 ? -2.511 -4.625 -12.562 1.00 95.62 170 SER A O 1
ATOM 1388 N N . SER A 1 171 ? -3.599 -4.261 -10.637 1.00 95.12 171 SER A N 1
ATOM 1389 C CA . SER A 1 171 ? -3.163 -2.856 -10.511 1.00 95.12 171 SER A CA 1
ATOM 1390 C C . SER A 1 171 ? -1.650 -2.713 -10.310 1.00 95.12 171 SER A C 1
ATOM 1392 O O . SER A 1 171 ? -1.046 -1.741 -10.774 1.00 95.12 171 SER A O 1
ATOM 1394 N N . VAL A 1 172 ? -1.022 -3.688 -9.649 1.00 96.31 172 VAL A N 1
ATOM 1395 C CA . VAL A 1 172 ? 0.433 -3.751 -9.477 1.00 96.31 172 VAL A CA 1
ATOM 1396 C C . VAL A 1 172 ? 1.087 -4.150 -10.792 1.00 96.31 172 VAL A C 1
ATOM 1398 O O . VAL A 1 172 ? 2.014 -3.474 -11.231 1.00 96.31 172 VAL A O 1
ATOM 1401 N N . PHE A 1 173 ? 0.578 -5.188 -11.456 1.00 95.94 173 PHE A N 1
ATOM 1402 C CA . PHE A 1 173 ? 1.087 -5.635 -12.748 1.00 95.94 173 PHE A CA 1
ATOM 1403 C C . PHE A 1 173 ? 1.038 -4.524 -13.803 1.00 95.94 173 PHE A C 1
ATOM 1405 O O . PHE A 1 173 ? 2.043 -4.247 -14.453 1.00 95.94 173 PHE A O 1
ATOM 1412 N N . ASP A 1 174 ? -0.083 -3.812 -13.904 1.00 95.00 174 ASP A N 1
ATOM 1413 C CA . ASP A 1 174 ? -0.237 -2.647 -14.779 1.00 95.00 174 ASP A CA 1
ATOM 1414 C C . ASP A 1 174 ? 0.809 -1.555 -14.479 1.00 95.00 174 ASP A C 1
ATOM 1416 O O . ASP A 1 174 ? 1.451 -1.015 -15.384 1.00 95.00 174 ASP A O 1
ATOM 1420 N N . ALA A 1 175 ? 1.077 -1.271 -13.200 1.00 93.25 175 ALA A N 1
ATOM 1421 C CA . ALA A 1 175 ? 2.144 -0.350 -12.820 1.00 93.25 175 ALA A CA 1
ATOM 1422 C C . ALA A 1 175 ? 3.542 -0.853 -13.220 1.00 93.25 175 ALA A C 1
ATOM 1424 O O . ALA A 1 175 ? 4.337 -0.062 -13.732 1.00 93.25 175 ALA A O 1
ATOM 1425 N N . ILE A 1 176 ? 3.833 -2.148 -13.060 1.00 94.56 176 ILE A N 1
ATOM 1426 C CA . ILE A 1 176 ? 5.088 -2.759 -13.523 1.00 94.56 176 ILE A CA 1
ATOM 1427 C C . ILE A 1 176 ? 5.243 -2.609 -15.036 1.00 94.56 176 ILE A C 1
ATOM 1429 O O . ILE A 1 176 ? 6.310 -2.198 -15.497 1.00 94.56 176 ILE A O 1
ATOM 1433 N N . LEU A 1 177 ? 4.189 -2.856 -15.816 1.00 93.31 177 LEU A N 1
ATOM 1434 C CA . LEU A 1 177 ? 4.221 -2.649 -17.264 1.00 93.31 177 LEU A CA 1
ATOM 1435 C C . LEU A 1 177 ? 4.487 -1.178 -17.611 1.00 93.31 177 LEU A C 1
ATOM 1437 O O . LEU A 1 177 ? 5.340 -0.894 -18.457 1.00 93.31 177 LEU A O 1
ATOM 1441 N N . ARG A 1 178 ? 3.851 -0.225 -16.918 1.00 92.12 178 ARG A N 1
ATOM 1442 C CA . ARG A 1 178 ? 4.143 1.208 -17.103 1.00 92.12 178 ARG A CA 1
ATOM 1443 C C . ARG A 1 178 ? 5.597 1.555 -16.784 1.00 92.12 178 ARG A C 1
ATOM 1445 O O . ARG A 1 178 ? 6.233 2.248 -17.575 1.00 92.12 178 ARG A O 1
ATOM 1452 N N . PHE A 1 179 ? 6.136 1.058 -15.673 1.00 92.31 179 PHE A N 1
ATOM 1453 C CA . PHE A 1 179 ? 7.538 1.274 -15.305 1.00 92.31 179 PHE A CA 1
ATOM 1454 C C . PHE A 1 179 ? 8.506 0.576 -16.264 1.00 92.31 179 PHE A C 1
ATOM 1456 O O . PHE A 1 179 ? 9.585 1.094 -16.528 1.00 92.31 179 PHE A O 1
ATOM 1463 N N . SER A 1 180 ? 8.124 -0.551 -16.865 1.00 90.69 180 SER A N 1
ATOM 1464 C CA . SER A 1 180 ? 8.969 -1.228 -17.850 1.00 90.69 180 SER A CA 1
ATOM 1465 C C . SER A 1 180 ? 9.204 -0.394 -19.107 1.00 90.69 180 SER A C 1
ATOM 1467 O O . SER A 1 180 ? 10.291 -0.450 -19.680 1.00 90.69 180 SER A O 1
ATOM 1469 N N . ARG A 1 181 ? 8.252 0.467 -19.496 1.00 85.50 181 ARG A N 1
ATOM 1470 C CA . ARG A 1 181 ? 8.427 1.358 -20.652 1.00 85.50 181 ARG A CA 1
ATOM 1471 C C . ARG A 1 181 ? 9.632 2.282 -20.487 1.00 85.50 181 ARG A C 1
ATOM 1473 O O . ARG A 1 181 ? 10.351 2.488 -21.459 1.00 85.50 181 ARG A O 1
ATOM 1480 N N . SER A 1 182 ? 9.891 2.803 -19.286 1.00 77.31 182 SER A N 1
ATOM 1481 C CA . SER A 1 182 ? 11.048 3.683 -19.049 1.00 77.31 182 SER A CA 1
ATOM 1482 C C . SER A 1 182 ? 12.384 2.933 -19.022 1.00 77.31 182 SER A C 1
ATOM 1484 O O . SER A 1 182 ? 13.435 3.551 -19.162 1.00 77.31 182 SER A O 1
ATOM 1486 N N . VAL A 1 183 ? 12.349 1.610 -18.854 1.00 77.12 183 VAL A N 1
ATOM 1487 C CA . VAL A 1 183 ? 13.529 0.737 -18.821 1.00 77.12 183 VAL A CA 1
ATOM 1488 C C . VAL A 1 183 ? 13.869 0.195 -20.208 1.00 77.12 183 VAL A C 1
ATOM 1490 O O . VAL A 1 183 ? 15.041 0.129 -20.566 1.00 77.12 183 VAL A O 1
ATOM 1493 N N . VAL A 1 184 ? 12.851 -0.218 -20.965 1.00 69.69 184 VAL A N 1
ATOM 1494 C CA . VAL A 1 184 ? 13.005 -0.897 -22.261 1.00 69.69 184 VAL A CA 1
ATOM 1495 C C . VAL A 1 184 ? 13.169 0.098 -23.408 1.00 69.69 184 VAL A C 1
ATOM 1497 O O . VAL A 1 184 ? 13.794 -0.237 -24.412 1.00 69.69 184 VAL A O 1
ATOM 1500 N N . THR A 1 185 ? 12.645 1.323 -23.276 1.00 64.62 185 THR A N 1
ATOM 1501 C CA . THR A 1 185 ? 12.875 2.358 -24.291 1.00 64.62 185 THR A CA 1
ATOM 1502 C C . THR A 1 185 ? 14.350 2.762 -24.228 1.00 64.62 185 THR A C 1
ATOM 1504 O O . THR A 1 185 ? 14.788 3.272 -23.195 1.00 64.62 185 THR A O 1
ATOM 1507 N N . PRO A 1 186 ? 15.139 2.552 -25.298 1.00 54.44 186 PRO A N 1
ATOM 1508 C CA . PRO A 1 186 ? 16.482 3.109 -25.375 1.00 54.44 186 PRO A CA 1
ATOM 1509 C C . PRO A 1 186 ? 16.389 4.626 -25.194 1.00 54.44 186 PRO A C 1
ATOM 1511 O O . PRO A 1 186 ? 15.364 5.214 -25.534 1.00 54.44 186 PRO A O 1
ATOM 1514 N N . ASN A 1 187 ? 17.449 5.279 -24.721 1.00 47.06 187 ASN A N 1
ATOM 1515 C CA . ASN A 1 187 ? 17.593 6.733 -24.818 1.00 47.06 187 ASN A CA 1
ATOM 1516 C C . ASN A 1 187 ? 17.564 7.171 -26.301 1.00 47.06 187 ASN A C 1
ATOM 1518 O O . ASN A 1 187 ? 18.587 7.543 -26.864 1.00 47.06 187 ASN A O 1
ATOM 1522 N N . TYR A 1 188 ? 16.397 7.173 -26.944 1.00 40.00 188 TYR A N 1
ATOM 1523 C CA . TYR A 1 188 ? 16.188 7.574 -28.337 1.00 40.00 188 TYR A CA 1
ATOM 1524 C C . TYR A 1 188 ? 16.362 9.092 -28.541 1.00 40.00 188 TYR A C 1
ATOM 1526 O O . TYR A 1 188 ? 16.097 9.602 -29.619 1.00 40.00 188 TYR A O 1
ATOM 1534 N N . ILE A 1 189 ? 16.813 9.823 -27.512 1.00 41.47 189 ILE A N 1
ATOM 1535 C CA . ILE A 1 189 ? 17.024 11.278 -27.527 1.00 41.47 189 ILE A CA 1
ATOM 1536 C C . ILE A 1 189 ? 18.519 11.647 -27.411 1.00 41.47 189 ILE A C 1
ATOM 1538 O O . ILE A 1 189 ? 18.863 12.816 -27.535 1.00 41.47 189 ILE A O 1
ATOM 1542 N N . ARG A 1 190 ? 19.447 10.690 -27.233 1.00 42.16 190 ARG A N 1
ATOM 1543 C CA . ARG A 1 190 ? 20.898 10.999 -27.265 1.00 42.16 190 ARG A CA 1
ATOM 1544 C C . ARG A 1 190 ? 21.636 10.553 -28.526 1.00 42.16 190 ARG A C 1
ATOM 1546 O O . ARG A 1 190 ? 22.718 11.068 -28.765 1.00 42.16 190 ARG A O 1
ATOM 1553 N N . ASP A 1 191 ? 21.021 9.714 -29.360 1.00 41.03 191 ASP A N 1
ATOM 1554 C CA . ASP A 1 191 ? 21.627 9.226 -30.610 1.00 41.03 191 ASP A CA 1
ATOM 1555 C C . ASP A 1 191 ? 20.825 9.579 -31.875 1.00 41.03 191 ASP A C 1
ATOM 1557 O O . ASP A 1 191 ? 21.049 9.001 -32.937 1.00 41.03 191 ASP A O 1
ATOM 1561 N N . VAL A 1 192 ? 19.945 10.587 -31.819 1.00 40.12 192 VAL A N 1
ATOM 1562 C CA . VAL A 1 192 ? 19.565 11.315 -33.043 1.00 40.12 192 VAL A CA 1
ATOM 1563 C C . VAL A 1 192 ? 20.669 12.332 -33.315 1.00 40.12 192 VAL A C 1
ATOM 1565 O O . VAL A 1 192 ? 20.538 13.525 -33.057 1.00 40.12 192 VAL A O 1
ATOM 1568 N N . LYS A 1 193 ? 21.808 11.823 -33.793 1.00 53.00 193 LYS A N 1
ATOM 1569 C CA . LYS A 1 193 ? 22.748 12.633 -34.564 1.00 53.00 193 LYS A CA 1
ATOM 1570 C C . LYS A 1 193 ? 22.029 13.127 -35.806 1.00 53.00 193 LYS A C 1
ATOM 1572 O O . LYS A 1 193 ? 21.563 12.296 -36.578 1.00 53.00 193 LYS A O 1
ATOM 1577 N N . LEU A 1 194 ? 22.057 14.429 -36.040 1.00 32.59 194 LEU A N 1
ATOM 1578 C CA . LEU A 1 194 ? 22.016 15.034 -37.368 1.00 32.59 194 LEU A CA 1
ATOM 1579 C C . LEU A 1 194 ? 22.729 16.394 -37.270 1.00 32.59 194 LEU A C 1
ATOM 1581 O O . LEU A 1 194 ? 22.586 17.053 -36.240 1.00 32.59 194 LEU A O 1
ATOM 1585 N N . PRO A 1 195 ? 23.288 16.921 -38.364 1.00 43.50 195 PRO A N 1
ATOM 1586 C CA . PRO A 1 195 ? 24.377 16.434 -39.217 1.00 43.50 195 PRO A CA 1
ATOM 1587 C C . PRO A 1 195 ? 25.712 17.142 -38.914 1.00 43.50 195 PRO A C 1
ATOM 1589 O O . PRO A 1 195 ? 25.687 18.272 -38.380 1.00 43.50 195 PRO A O 1
#